Protein AF-A0A9E3H7Z1-F1 (afdb_monomer_lite)

Foldseek 3Di:
DDDDPPPPPDDDDPQQPPPPPCPLPDPVVLVVVLVVLVVLLVVLVVVLVVLVVVLVVLVVVLVLLVVLLVCVVPPDPDDDDPPPRPNNVVLVVCLVPAPDPVSSVVSSVVSVVVSVVSVVVSVVSVVVSVVSVVVSVVSVVVSCCSPPQSVCCVVCVRVDDADPVLVVLLVVLVVQLVVLVVVLVVLVVCVVDPVSQVVVCVVPVVDPRSVVVNVVSVVVNVVSVVVSVVSSPRPPVVSSVVSVVVSVVVVVLVVVLVVVVVVVVVVVVVVVVCVVPVVVPPPDDDQQPDWDWHWDQDPVRDTDTDTDGD

Radius of gyration: 37.78 Å; chains: 1; bounding box: 85×83×105 Å

Structure (mmCIF, N/CA/C/O backbone):
data_AF-A0A9E3H7Z1-F1
#
_entry.id   AF-A0A9E3H7Z1-F1
#
loop_
_atom_site.group_PDB
_atom_site.id
_atom_site.type_symbol
_atom_site.label_atom_id
_atom_site.label_alt_id
_atom_site.label_comp_id
_atom_site.label_asym_id
_atom_site.label_entity_id
_atom_site.label_seq_id
_atom_site.pdbx_PDB_ins_code
_atom_site.Cartn_x
_atom_site.Cartn_y
_atom_site.Cartn_z
_atom_site.occupancy
_atom_site.B_iso_or_equiv
_atom_site.auth_seq_id
_atom_site.auth_comp_id
_atom_site.auth_asym_id
_atom_site.auth_atom_id
_atom_site.pdbx_PDB_model_num
ATOM 1 N N . MET A 1 1 ? 5.866 -13.140 -53.810 1.00 39.31 1 MET A N 1
ATOM 2 C CA . MET A 1 1 ? 5.175 -11.996 -53.177 1.00 39.31 1 MET A CA 1
ATOM 3 C C . MET A 1 1 ? 6.212 -11.113 -52.497 1.00 39.31 1 MET A C 1
ATOM 5 O O . MET A 1 1 ? 7.053 -11.665 -51.794 1.00 39.31 1 MET A O 1
ATOM 9 N N . PRO A 1 2 ? 6.234 -9.795 -52.750 1.00 34.94 2 PRO A N 1
ATOM 10 C CA . PRO A 1 2 ? 7.231 -8.908 -52.163 1.00 34.94 2 PRO A CA 1
ATOM 11 C C . PRO A 1 2 ? 6.909 -8.645 -50.686 1.00 34.94 2 PRO A C 1
ATOM 13 O O . PRO A 1 2 ? 5.762 -8.379 -50.330 1.00 34.94 2 PRO A O 1
ATOM 16 N N . LYS A 1 3 ? 7.932 -8.748 -49.831 1.00 35.25 3 LYS A N 1
ATOM 17 C CA . LYS A 1 3 ? 7.854 -8.477 -48.389 1.00 35.25 3 LYS A CA 1
ATOM 18 C C . LYS A 1 3 ? 7.380 -7.037 -48.161 1.00 35.25 3 LYS A C 1
ATOM 20 O O . LYS A 1 3 ? 7.885 -6.106 -48.790 1.00 35.25 3 LYS A O 1
ATOM 25 N N . SER A 1 4 ? 6.361 -6.868 -47.319 1.00 43.84 4 SER A N 1
ATOM 26 C CA . SER A 1 4 ? 5.704 -5.578 -47.100 1.00 43.84 4 SER A CA 1
ATOM 27 C C . SER A 1 4 ? 6.632 -4.580 -46.397 1.00 43.84 4 SER A C 1
ATOM 29 O O . SER A 1 4 ? 7.408 -4.939 -45.514 1.00 43.84 4 SER A O 1
ATOM 31 N N . LYS A 1 5 ? 6.512 -3.298 -46.758 1.00 42.00 5 LYS A N 1
ATOM 32 C CA . LYS A 1 5 ? 7.248 -2.151 -46.192 1.00 42.00 5 LYS A CA 1
ATOM 33 C C . LYS A 1 5 ? 6.872 -1.812 -44.729 1.00 42.00 5 LYS A C 1
ATOM 35 O O . LYS A 1 5 ? 7.098 -0.688 -44.291 1.00 42.00 5 LYS A O 1
ATOM 40 N N . LEU A 1 6 ? 6.312 -2.759 -43.973 1.00 37.66 6 LEU A N 1
ATOM 41 C CA . LEU A 1 6 ? 5.940 -2.604 -42.559 1.00 37.66 6 LEU A CA 1
ATOM 42 C C . LEU A 1 6 ? 7.012 -3.105 -41.574 1.00 37.66 6 LEU A C 1
ATOM 44 O O . LEU A 1 6 ? 6.895 -2.846 -40.384 1.00 37.66 6 LEU A O 1
ATOM 48 N N . GLU A 1 7 ? 8.095 -3.731 -42.047 1.00 40.72 7 GLU A N 1
ATOM 49 C CA . GLU A 1 7 ? 9.168 -4.253 -41.177 1.00 40.72 7 GLU A CA 1
ATOM 50 C C . GLU A 1 7 ? 10.322 -3.261 -40.910 1.00 40.72 7 GLU A C 1
ATOM 52 O O . GLU A 1 7 ? 11.254 -3.588 -40.184 1.00 40.72 7 GLU A O 1
ATOM 57 N N . GLN A 1 8 ? 10.290 -2.035 -41.455 1.00 40.56 8 GLN A N 1
ATOM 58 C CA . GLN A 1 8 ? 11.462 -1.134 -41.459 1.00 40.56 8 GLN A CA 1
ATOM 59 C C . GLN A 1 8 ? 11.342 0.167 -40.645 1.00 40.56 8 GLN A C 1
ATOM 61 O O . GLN A 1 8 ? 12.129 1.093 -40.843 1.00 40.56 8 GLN A O 1
ATOM 66 N N . LYS A 1 9 ? 10.403 0.268 -39.697 1.00 39.59 9 LYS A N 1
ATOM 67 C CA . LYS A 1 9 ? 10.325 1.425 -38.781 1.00 39.59 9 LYS A CA 1
ATOM 68 C C . LYS A 1 9 ? 10.062 1.027 -37.329 1.00 39.59 9 LYS A C 1
ATOM 70 O O . LYS A 1 9 ? 9.108 1.485 -36.716 1.00 39.59 9 LYS A O 1
ATOM 75 N N . LEU A 1 10 ? 10.962 0.237 -36.759 1.00 33.19 10 LEU A N 1
ATOM 76 C CA . LEU A 1 10 ? 11.179 0.206 -35.315 1.00 33.19 10 LEU A CA 1
ATOM 77 C C . LEU A 1 10 ? 12.630 0.613 -35.076 1.00 33.19 10 LEU A C 1
ATOM 79 O O . LEU A 1 10 ? 13.538 -0.210 -35.102 1.00 33.19 10 LEU A O 1
ATOM 83 N N . LYS A 1 11 ? 12.858 1.921 -34.901 1.00 39.31 11 LYS A N 1
ATOM 84 C CA . LYS A 1 11 ? 14.062 2.358 -34.190 1.00 39.31 11 LYS A CA 1
ATOM 85 C C . LYS A 1 11 ? 13.936 1.797 -32.769 1.00 39.31 11 LYS A C 1
ATOM 87 O O . LYS A 1 11 ? 12.871 1.999 -32.180 1.00 39.31 11 LYS A O 1
ATOM 92 N N . PRO A 1 12 ? 14.951 1.112 -32.222 1.00 39.00 12 PRO A N 1
ATOM 93 C CA . PRO A 1 12 ? 14.927 0.754 -30.814 1.00 39.00 12 PRO A CA 1
ATOM 94 C C . PRO A 1 12 ? 14.761 2.043 -30.002 1.00 39.00 12 PRO A C 1
ATOM 96 O O . PRO A 1 12 ? 15.452 3.037 -30.246 1.00 39.00 12 PRO A O 1
ATOM 99 N N . ALA A 1 13 ? 13.776 2.050 -29.103 1.00 40.28 13 ALA A N 1
ATOM 100 C CA . ALA A 1 13 ? 13.647 3.094 -28.097 1.00 40.28 13 ALA A CA 1
ATOM 101 C C . ALA A 1 13 ? 14.962 3.175 -27.298 1.00 40.28 13 ALA A C 1
ATOM 103 O O . ALA A 1 13 ? 15.648 2.154 -27.187 1.00 40.28 13 ALA A O 1
ATOM 104 N N . PRO A 1 14 ? 15.342 4.353 -26.770 1.00 38.97 14 PRO A N 1
ATOM 105 C CA . PRO A 1 14 ? 16.509 4.463 -25.906 1.00 38.97 14 PRO A CA 1
ATOM 106 C C . PRO A 1 14 ? 16.351 3.476 -24.747 1.00 38.97 14 PRO A C 1
ATOM 108 O O . PRO A 1 14 ? 15.460 3.620 -23.913 1.00 38.97 14 PRO A O 1
ATOM 111 N N . GLN A 1 15 ? 17.178 2.433 -24.762 1.00 44.50 15 GLN A N 1
ATOM 112 C CA . GLN A 1 15 ? 17.262 1.457 -23.690 1.00 44.50 15 GLN A CA 1
ATOM 113 C C . GLN A 1 15 ? 17.786 2.201 -22.465 1.00 44.50 15 GLN A C 1
ATOM 115 O O . GLN A 1 15 ? 18.812 2.882 -22.542 1.00 44.50 15 GLN A O 1
ATOM 120 N N . ALA A 1 16 ? 17.056 2.122 -21.354 1.00 43.22 16 ALA A N 1
ATOM 121 C CA . ALA A 1 16 ? 17.609 2.536 -20.079 1.00 43.22 16 ALA A CA 1
ATOM 122 C C . ALA A 1 16 ? 18.866 1.690 -19.847 1.00 43.22 16 ALA A C 1
ATOM 124 O O . ALA A 1 16 ? 18.816 0.465 -19.960 1.00 43.22 16 ALA A O 1
ATOM 125 N N . VAL A 1 17 ? 19.998 2.341 -19.574 1.00 41.59 17 VAL A N 1
ATOM 126 C CA . VAL A 1 17 ? 21.172 1.659 -19.031 1.00 41.59 17 VAL A CA 1
ATOM 127 C C . VAL A 1 17 ? 20.767 1.233 -17.627 1.00 41.59 17 VAL A C 1
ATOM 129 O O . VAL A 1 17 ? 20.843 2.016 -16.684 1.00 41.59 17 VAL A O 1
ATOM 132 N N . VAL A 1 18 ? 20.213 0.029 -17.528 1.00 45.59 18 VAL A N 1
ATOM 133 C CA . VAL A 1 18 ? 20.004 -0.657 -16.263 1.00 45.59 18 VAL A CA 1
ATOM 134 C C . VAL A 1 18 ? 21.404 -0.982 -15.767 1.00 45.59 18 VAL A C 1
ATOM 136 O O . VAL A 1 18 ? 22.137 -1.724 -16.412 1.00 45.59 18 VAL A O 1
ATOM 139 N N . THR A 1 19 ? 21.826 -0.339 -14.687 1.00 40.50 19 THR A N 1
ATOM 140 C CA . THR A 1 19 ? 23.054 -0.714 -13.998 1.00 40.50 19 THR A CA 1
ATOM 141 C C . THR A 1 19 ? 22.906 -2.162 -13.522 1.00 40.50 19 THR A C 1
ATOM 143 O O . THR A 1 19 ? 21.938 -2.500 -12.843 1.00 40.50 19 THR A O 1
ATOM 146 N N . ASP A 1 20 ? 23.855 -3.008 -13.924 1.00 38.34 20 ASP A N 1
ATOM 147 C CA . ASP A 1 20 ? 23.930 -4.475 -13.766 1.00 38.34 20 ASP A CA 1
ATOM 148 C C . ASP A 1 20 ? 23.976 -4.993 -12.305 1.00 38.34 20 ASP A C 1
ATOM 150 O O . ASP A 1 20 ? 24.428 -6.102 -12.042 1.00 38.34 20 ASP A O 1
ATOM 154 N N . ASN A 1 21 ? 23.493 -4.230 -11.323 1.00 42.56 21 ASN A N 1
ATOM 155 C CA . ASN A 1 21 ? 23.645 -4.548 -9.898 1.00 42.56 21 ASN A CA 1
ATOM 156 C C . ASN A 1 21 ? 22.379 -5.106 -9.224 1.00 42.56 21 ASN A C 1
ATOM 158 O O . ASN A 1 21 ? 22.280 -5.075 -8.000 1.00 42.56 21 ASN A O 1
ATOM 162 N N . PHE A 1 22 ? 21.415 -5.638 -9.978 1.00 48.50 22 PHE A N 1
ATOM 163 C CA . PHE A 1 22 ? 20.370 -6.486 -9.393 1.00 48.50 22 PHE A CA 1
ATOM 164 C C . PHE A 1 22 ? 20.818 -7.947 -9.461 1.00 48.50 22 PHE A C 1
ATOM 166 O O . PHE A 1 22 ? 20.301 -8.743 -10.242 1.00 48.50 22 PHE A O 1
ATOM 173 N N . GLU A 1 23 ? 21.812 -8.298 -8.642 1.00 45.94 23 GLU A N 1
ATOM 174 C CA . GLU A 1 23 ? 22.027 -9.698 -8.283 1.00 45.94 23 GLU A CA 1
ATOM 175 C C . GLU A 1 23 ? 20.720 -10.208 -7.677 1.00 45.94 23 GLU A C 1
ATOM 177 O O . GLU A 1 23 ? 20.239 -9.701 -6.662 1.00 45.94 23 GLU A O 1
ATOM 182 N N . SER A 1 24 ? 20.101 -11.176 -8.352 1.00 48.94 24 SER A N 1
ATOM 183 C CA . SER A 1 24 ? 18.956 -11.896 -7.812 1.00 48.94 24 SER A CA 1
ATOM 184 C C . SER A 1 24 ? 19.377 -12.426 -6.435 1.00 48.94 24 SER A C 1
ATOM 186 O O . SER A 1 24 ? 20.360 -13.173 -6.389 1.00 48.94 24 SER A O 1
ATOM 188 N N . PRO A 1 25 ? 18.705 -12.052 -5.328 1.00 51.28 25 PRO A N 1
ATOM 189 C CA . PRO A 1 25 ? 19.101 -12.525 -4.010 1.00 51.28 25 PRO A CA 1
ATOM 190 C C . PRO A 1 25 ? 19.118 -14.052 -4.032 1.00 51.28 25 PRO A C 1
ATOM 192 O O . PRO A 1 25 ? 18.250 -14.682 -4.656 1.00 51.28 25 PRO A O 1
ATOM 195 N N . ALA A 1 26 ? 20.138 -14.649 -3.412 1.00 58.91 26 ALA A N 1
ATOM 196 C CA . ALA A 1 26 ? 20.226 -16.094 -3.287 1.00 58.91 26 ALA A CA 1
ATOM 197 C C . ALA A 1 26 ? 18.887 -16.612 -2.734 1.00 58.91 26 ALA A C 1
ATOM 199 O O . ALA A 1 26 ? 18.272 -15.968 -1.886 1.00 58.91 26 ALA A O 1
ATOM 200 N N . LYS A 1 27 ? 18.390 -17.751 -3.236 1.00 61.50 27 LYS A N 1
ATOM 201 C CA . LYS A 1 27 ? 17.061 -18.281 -2.860 1.00 61.50 27 LYS A CA 1
ATOM 202 C C . LYS A 1 27 ? 16.847 -18.357 -1.340 1.00 61.50 27 LYS A C 1
ATOM 204 O O . LYS A 1 27 ? 15.718 -18.193 -0.884 1.00 61.50 27 LYS A O 1
ATOM 209 N N . ASP A 1 28 ? 17.924 -18.557 -0.587 1.00 67.38 28 ASP A N 1
ATOM 210 C CA . ASP A 1 28 ? 17.917 -18.627 0.873 1.00 67.38 28 ASP A CA 1
ATOM 211 C C . ASP A 1 28 ? 17.659 -17.257 1.536 1.00 67.38 28 ASP A C 1
ATOM 213 O O . ASP A 1 28 ? 16.962 -17.187 2.549 1.00 67.38 28 ASP A O 1
ATOM 217 N N . ASP A 1 29 ? 18.118 -16.155 0.934 1.00 74.31 29 ASP A N 1
ATOM 218 C CA . ASP A 1 29 ? 17.916 -14.797 1.458 1.00 74.31 29 ASP A CA 1
ATOM 219 C C . ASP A 1 29 ? 16.454 -14.348 1.324 1.00 74.31 29 ASP A C 1
ATOM 221 O O . ASP A 1 29 ? 15.885 -13.786 2.262 1.00 74.31 29 ASP A O 1
ATOM 225 N N . ASN A 1 30 ? 15.803 -14.670 0.199 1.00 81.88 30 ASN A N 1
ATOM 226 C CA . ASN A 1 30 ? 14.384 -14.357 -0.008 1.00 81.88 30 ASN A CA 1
ATOM 227 C C . ASN A 1 30 ? 13.486 -15.129 0.979 1.00 81.88 30 ASN A C 1
ATOM 229 O O . ASN A 1 30 ? 12.561 -14.574 1.571 1.00 81.88 30 ASN A O 1
ATOM 233 N N . GLN A 1 31 ? 13.786 -16.406 1.231 1.00 87.12 31 GLN A N 1
ATOM 234 C CA . GLN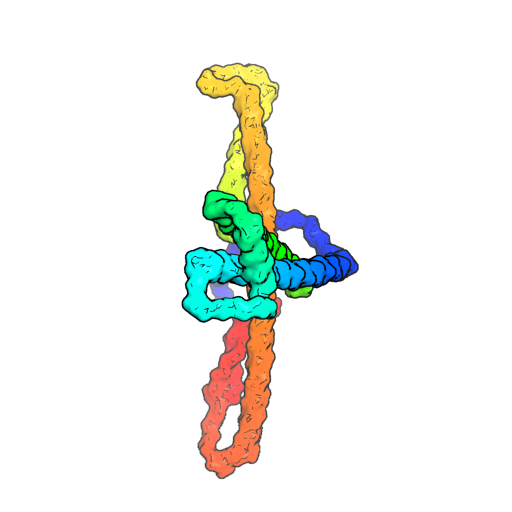 A 1 31 ? 12.994 -17.209 2.165 1.00 87.12 31 GLN A CA 1
ATOM 235 C C . GLN A 1 31 ? 13.088 -16.685 3.610 1.00 87.12 31 GLN A C 1
ATOM 237 O O . GLN A 1 31 ? 12.083 -16.654 4.332 1.00 87.12 31 GLN A O 1
ATOM 242 N N . ASN A 1 32 ? 14.274 -16.234 4.028 1.00 89.81 32 ASN A N 1
ATOM 243 C CA . ASN A 1 32 ? 14.473 -15.592 5.329 1.00 89.81 32 ASN A CA 1
ATOM 244 C C . ASN A 1 32 ? 13.705 -14.266 5.429 1.00 89.81 32 ASN A C 1
ATOM 246 O O . ASN A 1 32 ? 13.074 -13.987 6.454 1.00 89.81 32 ASN A O 1
ATOM 250 N N . GLN A 1 33 ? 13.702 -13.473 4.355 1.00 89.50 33 GLN A N 1
ATOM 251 C CA . GLN A 1 33 ? 12.952 -12.222 4.285 1.00 89.50 33 GLN A CA 1
ATOM 252 C C . GLN A 1 33 ? 11.436 -12.452 4.380 1.00 89.50 33 GLN A C 1
ATOM 254 O O . GLN A 1 33 ? 10.776 -11.810 5.194 1.00 89.50 33 GLN A O 1
ATOM 259 N N . ILE A 1 34 ? 10.891 -13.419 3.635 1.00 92.50 34 ILE A N 1
ATOM 260 C CA . ILE A 1 34 ? 9.474 -13.815 3.707 1.00 92.50 34 ILE A CA 1
ATOM 261 C C . ILE A 1 34 ? 9.092 -14.231 5.132 1.00 92.50 34 ILE A C 1
ATOM 263 O O . ILE A 1 34 ? 8.077 -13.779 5.656 1.00 92.50 34 ILE A O 1
ATOM 267 N N . THR A 1 35 ? 9.918 -15.057 5.778 1.00 94.50 35 THR A N 1
ATOM 268 C CA . THR A 1 35 ? 9.657 -15.530 7.149 1.00 94.50 35 THR A CA 1
ATOM 269 C C . THR A 1 35 ? 9.638 -14.369 8.147 1.00 94.50 35 THR A C 1
ATOM 271 O O . THR A 1 35 ? 8.783 -14.319 9.029 1.00 94.50 35 THR A O 1
ATOM 274 N N . THR A 1 36 ? 10.547 -13.407 7.984 1.00 95.75 36 THR A N 1
ATOM 275 C CA . THR A 1 36 ? 10.627 -12.212 8.835 1.00 95.75 36 THR A CA 1
ATOM 276 C C . THR A 1 36 ? 9.394 -11.323 8.656 1.00 95.75 36 THR A C 1
ATOM 278 O O . THR A 1 36 ? 8.782 -10.922 9.644 1.00 95.75 36 THR A O 1
ATOM 281 N N . LEU A 1 37 ? 8.972 -11.080 7.410 1.00 95.38 37 LEU A N 1
ATOM 282 C CA . LEU A 1 37 ? 7.753 -10.322 7.103 1.00 95.38 37 LEU A CA 1
ATOM 283 C C . LEU A 1 37 ? 6.507 -10.983 7.705 1.00 95.38 37 LEU A C 1
ATOM 285 O O . LEU A 1 37 ? 5.687 -10.304 8.313 1.00 95.38 37 LEU A O 1
ATOM 289 N N . GLN A 1 38 ? 6.382 -12.309 7.602 1.00 97.06 38 GLN A N 1
ATOM 290 C CA . GLN A 1 38 ? 5.270 -13.055 8.202 1.00 97.06 38 GLN A CA 1
ATOM 291 C C . GLN A 1 38 ? 5.219 -12.912 9.730 1.00 97.06 38 GLN A C 1
ATOM 293 O O . GLN A 1 38 ? 4.136 -12.766 10.293 1.00 97.06 38 GLN A O 1
ATOM 298 N N . GLN A 1 39 ? 6.374 -12.931 10.403 1.00 97.38 39 GLN A N 1
ATOM 299 C CA . GLN A 1 39 ? 6.447 -12.718 11.852 1.00 97.38 39 GLN A CA 1
ATOM 300 C C . GLN A 1 39 ? 6.022 -11.298 12.238 1.00 97.38 39 GLN A C 1
ATOM 302 O O . GLN A 1 39 ? 5.218 -11.135 13.154 1.00 97.38 39 GLN A O 1
ATOM 307 N N . GLN A 1 40 ? 6.508 -10.286 11.514 1.00 96.88 40 GLN A N 1
ATOM 308 C CA . GLN A 1 40 ? 6.139 -8.887 11.747 1.00 96.88 40 GLN A CA 1
ATOM 309 C C . GLN A 1 40 ? 4.640 -8.648 11.521 1.00 96.88 40 GLN A C 1
ATOM 311 O O . GLN A 1 40 ? 3.990 -8.007 12.342 1.00 96.88 40 GLN A O 1
ATOM 316 N N . ILE A 1 41 ? 4.069 -9.217 10.455 1.00 97.81 41 ILE A N 1
ATOM 317 C CA . ILE A 1 41 ? 2.627 -9.164 10.174 1.00 97.81 41 ILE A CA 1
ATOM 318 C C . ILE A 1 41 ? 1.826 -9.740 11.347 1.00 97.81 41 ILE A C 1
ATOM 320 O O . ILE A 1 41 ? 0.931 -9.068 11.854 1.00 97.81 41 ILE A O 1
ATOM 324 N N . ALA A 1 42 ? 2.185 -10.931 11.835 1.00 97.50 42 ALA A N 1
ATOM 325 C CA . ALA A 1 42 ? 1.491 -11.559 12.960 1.00 97.50 42 ALA A CA 1
ATOM 326 C C . ALA A 1 42 ? 1.580 -10.721 14.253 1.00 97.50 42 ALA A C 1
ATOM 328 O O . ALA A 1 42 ? 0.613 -10.631 15.017 1.00 97.50 42 ALA A O 1
ATOM 329 N N . GLU A 1 43 ? 2.724 -10.078 14.501 1.00 97.88 43 GLU A N 1
ATOM 330 C CA . GLU A 1 43 ? 2.903 -9.170 15.637 1.00 97.88 43 GLU A CA 1
ATOM 331 C C . GLU A 1 43 ? 1.999 -7.931 15.523 1.00 97.88 43 GLU A C 1
ATOM 333 O O . GLU A 1 43 ? 1.307 -7.576 16.486 1.00 97.88 43 GLU A O 1
ATOM 338 N N . LEU A 1 44 ? 1.935 -7.303 14.343 1.00 97.75 44 LEU A N 1
ATOM 339 C CA . LEU A 1 44 ? 1.067 -6.146 14.109 1.00 97.75 44 LEU A CA 1
ATOM 340 C C . LEU A 1 44 ? -0.420 -6.510 14.176 1.00 97.75 44 LEU A C 1
ATOM 342 O O . LEU A 1 44 ? -1.195 -5.761 14.771 1.00 97.75 44 LEU A O 1
ATOM 346 N N . GLU A 1 45 ? -0.831 -7.667 13.652 1.00 97.94 45 GLU A N 1
ATOM 347 C CA . GLU A 1 45 ? -2.205 -8.171 13.783 1.00 97.94 45 GLU A CA 1
ATOM 348 C C . GLU A 1 45 ? -2.607 -8.336 15.258 1.00 97.94 45 GLU A C 1
ATOM 350 O O . GLU A 1 45 ? -3.679 -7.882 15.676 1.00 97.94 45 GLU A O 1
ATOM 355 N N . SER A 1 46 ? -1.720 -8.907 16.082 1.00 98.00 46 SER A N 1
ATOM 356 C CA . SER A 1 46 ? -1.933 -9.025 17.530 1.00 98.00 46 SER A CA 1
ATOM 357 C C . SER A 1 46 ? -2.021 -7.655 18.217 1.00 98.00 46 SER A C 1
ATOM 359 O O . SER A 1 46 ? -2.836 -7.443 19.126 1.00 98.00 46 SER A O 1
ATOM 361 N N . ARG A 1 47 ? -1.200 -6.692 17.788 1.00 97.44 47 ARG A N 1
ATOM 362 C CA . ARG A 1 47 ? -1.226 -5.320 18.310 1.00 97.44 47 ARG A CA 1
ATOM 363 C C . ARG A 1 47 ? -2.519 -4.591 17.941 1.00 97.44 47 ARG A C 1
ATOM 365 O O . ARG A 1 47 ? -3.100 -3.926 18.797 1.00 97.44 47 ARG A O 1
ATOM 372 N N . ILE A 1 48 ? -3.007 -4.758 16.712 1.00 98.00 48 ILE A N 1
ATOM 373 C CA . ILE A 1 48 ? -4.293 -4.221 16.239 1.00 98.00 48 ILE A CA 1
ATOM 374 C C . ILE A 1 48 ? -5.448 -4.774 17.070 1.00 98.00 48 ILE A C 1
ATOM 376 O O . ILE A 1 48 ? -6.313 -4.008 17.493 1.00 98.00 48 ILE A O 1
ATOM 380 N N . ALA A 1 49 ? -5.459 -6.082 17.343 1.00 98.00 49 ALA A N 1
ATOM 381 C CA . ALA A 1 49 ? -6.490 -6.699 18.174 1.00 98.00 49 ALA A CA 1
ATOM 382 C C . ALA A 1 49 ? -6.511 -6.099 19.592 1.00 98.00 49 ALA A C 1
ATOM 384 O O . ALA A 1 49 ? -7.573 -5.734 20.097 1.00 98.00 49 ALA A O 1
ATOM 385 N N . THR A 1 50 ? -5.334 -5.924 20.201 1.00 98.19 50 THR A N 1
ATOM 386 C CA . THR A 1 50 ? -5.193 -5.271 21.513 1.00 98.19 50 THR A CA 1
ATOM 387 C C . THR A 1 50 ? -5.708 -3.829 21.481 1.00 98.19 50 THR A C 1
ATOM 389 O O . THR A 1 50 ? -6.554 -3.468 22.296 1.00 98.19 50 THR A O 1
ATOM 392 N N . LEU A 1 51 ? -5.284 -3.021 20.502 1.00 97.75 51 LEU A N 1
ATOM 393 C CA . LEU A 1 51 ? -5.733 -1.630 20.361 1.00 97.75 51 LEU A CA 1
ATOM 394 C C . LEU A 1 51 ? -7.248 -1.523 20.149 1.00 97.75 51 LEU A C 1
ATOM 396 O O . LEU A 1 51 ? -7.885 -0.665 20.754 1.00 97.75 51 LEU A O 1
ATOM 400 N N . LYS A 1 52 ? -7.850 -2.404 19.339 1.00 98.25 52 LYS A N 1
ATOM 401 C CA . LYS A 1 52 ? -9.309 -2.438 19.131 1.00 98.25 52 LYS A CA 1
ATOM 402 C C . LYS A 1 52 ? -10.061 -2.718 20.431 1.00 98.25 52 LYS A C 1
ATOM 404 O O . LYS A 1 52 ? -11.056 -2.047 20.702 1.00 98.25 52 LYS A O 1
ATOM 409 N N . ASN A 1 53 ? -9.565 -3.642 21.254 1.00 98.06 53 ASN A N 1
ATOM 410 C CA . ASN A 1 53 ? -10.147 -3.924 22.567 1.00 98.06 53 ASN A CA 1
ATOM 411 C C . ASN A 1 53 ? -10.009 -2.729 23.524 1.00 98.06 53 ASN A C 1
ATOM 413 O O . ASN A 1 53 ? -10.979 -2.349 24.173 1.00 98.06 53 ASN A O 1
ATOM 417 N N . GLU A 1 54 ? -8.835 -2.096 23.580 1.00 97.19 54 GLU A N 1
ATOM 418 C CA . GLU A 1 54 ? -8.608 -0.908 24.414 1.00 97.19 54 GLU A CA 1
ATOM 419 C C . GLU A 1 54 ? -9.479 0.285 23.993 1.00 97.19 54 GLU A C 1
ATOM 421 O O . GLU A 1 54 ? -9.981 1.016 24.846 1.00 97.19 54 GLU A O 1
ATOM 426 N N . ILE A 1 55 ? -9.674 0.486 22.686 1.00 98.25 55 ILE A N 1
ATOM 427 C CA . ILE A 1 55 ? -10.568 1.512 22.132 1.00 98.25 55 ILE A CA 1
ATOM 428 C C . ILE A 1 55 ? -12.014 1.227 22.536 1.00 98.25 55 ILE A C 1
ATOM 430 O O . ILE A 1 55 ? -12.692 2.138 23.005 1.00 98.25 55 ILE A O 1
ATOM 434 N N . ALA A 1 56 ? -12.478 -0.017 22.386 1.00 97.94 56 ALA A N 1
ATOM 435 C CA . ALA A 1 56 ? -13.838 -0.404 22.755 1.00 97.94 56 ALA A CA 1
ATOM 436 C C . ALA A 1 56 ? -14.110 -0.184 24.252 1.00 97.94 56 ALA A C 1
ATOM 438 O O . ALA A 1 56 ? -15.149 0.361 24.618 1.00 97.94 56 ALA A O 1
ATOM 439 N N . GLU A 1 57 ? -13.157 -0.544 25.112 1.00 96.69 57 GLU A N 1
ATOM 440 C CA . GLU A 1 57 ? -13.275 -0.357 26.559 1.00 96.69 57 GLU A CA 1
ATOM 441 C C . GLU A 1 57 ? -13.231 1.124 26.972 1.00 96.69 57 GLU A C 1
ATOM 443 O O . GLU A 1 57 ? -13.987 1.568 27.842 1.00 96.69 57 GLU A O 1
ATOM 448 N N . CYS A 1 58 ? -12.383 1.919 26.315 1.00 96.19 58 CYS A N 1
ATOM 449 C CA . CYS A 1 58 ? -12.310 3.359 26.543 1.00 96.19 58 CYS A CA 1
ATOM 450 C C . CYS A 1 58 ? -13.602 4.066 26.095 1.00 96.19 58 CYS A C 1
ATOM 452 O O . CYS A 1 58 ? -14.155 4.858 26.858 1.00 96.19 58 CYS A O 1
ATOM 454 N N . ASP A 1 59 ? -14.129 3.733 24.912 1.00 97.56 59 ASP A N 1
ATOM 455 C CA . ASP A 1 59 ? -15.404 4.260 24.405 1.00 97.56 59 ASP A CA 1
ATOM 456 C C . ASP A 1 59 ? -16.574 3.878 25.325 1.00 97.56 59 ASP A C 1
ATOM 458 O O . ASP A 1 59 ? -17.386 4.733 25.678 1.00 97.56 59 ASP A O 1
ATOM 462 N N . ARG A 1 60 ? -16.619 2.624 25.799 1.00 95.75 60 ARG A N 1
ATOM 463 C CA . ARG A 1 60 ? -17.612 2.164 26.783 1.00 95.75 60 ARG A CA 1
ATOM 464 C C . ARG A 1 60 ? -17.569 3.007 28.058 1.00 95.75 60 ARG A C 1
ATOM 466 O O . ARG A 1 60 ? -18.595 3.544 28.466 1.00 95.75 60 ARG A O 1
ATOM 473 N N . THR A 1 61 ? -16.383 3.176 28.642 1.00 93.88 61 THR A N 1
ATOM 474 C CA . THR A 1 61 ? -16.193 3.951 29.880 1.00 93.88 61 THR A CA 1
ATOM 475 C C . THR A 1 61 ? -16.596 5.419 29.704 1.00 93.88 61 THR A C 1
ATOM 477 O O . THR A 1 61 ? -17.204 6.012 30.594 1.00 93.88 61 THR A O 1
ATOM 480 N N . ILE A 1 62 ? -16.276 6.018 28.552 1.00 96.06 62 ILE A N 1
ATOM 481 C CA . ILE A 1 62 ? -16.659 7.399 28.236 1.00 96.06 62 ILE A CA 1
ATOM 482 C C . ILE A 1 62 ? -18.180 7.528 28.152 1.00 96.06 62 ILE A C 1
ATOM 484 O O . ILE A 1 62 ? -18.733 8.425 28.783 1.00 96.06 62 ILE A O 1
ATOM 488 N N . ARG A 1 63 ? -18.863 6.630 27.430 1.00 95.19 63 ARG A N 1
ATOM 489 C CA . ARG A 1 63 ? -20.330 6.658 27.307 1.00 95.19 63 ARG A CA 1
ATOM 490 C C . ARG A 1 63 ? -21.019 6.474 28.653 1.00 95.19 63 ARG A C 1
ATOM 492 O O . ARG A 1 63 ? -21.900 7.257 28.989 1.00 95.19 63 ARG A O 1
ATOM 499 N N . GLU A 1 64 ? -20.575 5.502 29.445 1.00 93.94 64 GLU A N 1
ATOM 500 C CA . GLU A 1 64 ? -21.098 5.277 30.799 1.00 93.94 64 GLU A CA 1
ATOM 501 C C . GLU A 1 64 ? -20.908 6.510 31.688 1.00 93.94 64 GLU A C 1
ATOM 503 O O . GLU A 1 64 ? -21.801 6.871 32.453 1.00 93.94 64 GLU A O 1
ATOM 508 N N . GLY A 1 65 ? -19.770 7.196 31.567 1.00 94.81 65 GLY A N 1
ATOM 509 C CA . GLY A 1 65 ? -19.514 8.419 32.318 1.00 94.81 65 GLY A CA 1
ATOM 510 C C . GLY A 1 65 ? -20.342 9.608 31.834 1.00 94.81 65 GLY A C 1
ATOM 511 O O . GLY A 1 65 ? -20.808 10.398 32.651 1.00 94.81 65 GLY A O 1
ATOM 512 N N . GLU A 1 66 ? -20.571 9.739 30.527 1.00 94.75 66 GLU A N 1
ATOM 513 C CA . GLU A 1 66 ? -21.448 10.767 29.952 1.00 94.75 66 GLU A CA 1
ATOM 514 C C . GLU A 1 66 ? -22.899 10.582 30.400 1.00 94.75 66 GLU A C 1
ATOM 516 O O . GLU A 1 66 ? -23.539 11.541 30.840 1.00 94.75 66 GLU A O 1
ATOM 521 N N . GLU A 1 67 ? -23.397 9.346 30.352 1.00 92.94 67 GLU A N 1
ATOM 522 C CA . GLU A 1 67 ? -24.715 8.985 30.871 1.00 92.94 67 GLU A CA 1
ATOM 523 C C . GLU A 1 67 ? -24.804 9.260 32.376 1.00 92.94 67 GLU A C 1
ATOM 525 O O . GLU A 1 67 ? -25.768 9.878 32.832 1.00 92.94 67 GLU A O 1
ATOM 530 N N . ALA A 1 68 ? -23.779 8.889 33.149 1.00 92.50 68 ALA A N 1
ATOM 531 C CA . ALA A 1 68 ? -23.742 9.152 34.581 1.00 92.50 68 ALA A CA 1
ATOM 532 C C . ALA A 1 68 ? -23.805 10.654 34.898 1.00 92.50 68 ALA A C 1
ATOM 534 O O . ALA A 1 68 ? -24.607 11.065 35.737 1.00 92.50 68 ALA A O 1
ATOM 535 N N . ILE A 1 69 ? -23.024 11.493 34.207 1.00 93.00 69 ILE A N 1
ATOM 536 C CA . ILE A 1 69 ? -23.091 12.953 34.379 1.00 93.00 69 ILE A CA 1
ATOM 537 C C . ILE A 1 69 ? -24.486 13.477 34.034 1.00 93.00 69 ILE A C 1
ATOM 539 O O . ILE A 1 69 ? -25.049 14.245 34.815 1.00 93.00 69 ILE A O 1
ATOM 543 N N . ALA A 1 70 ? -25.076 13.034 32.921 1.00 92.69 70 ALA A N 1
ATOM 544 C CA . ALA A 1 70 ? -26.415 13.463 32.523 1.00 92.69 70 ALA A CA 1
ATOM 545 C C . ALA A 1 70 ? -27.473 13.124 33.592 1.00 92.69 70 ALA A C 1
ATOM 547 O O . ALA A 1 70 ? -28.326 13.956 33.909 1.00 92.69 70 ALA A O 1
ATOM 548 N N . LEU A 1 71 ? -27.388 11.936 34.200 1.00 91.81 71 LEU A N 1
ATOM 549 C CA . LEU A 1 71 ? -28.282 11.510 35.282 1.00 91.81 71 LEU A CA 1
ATOM 550 C C . LEU A 1 71 ? -28.038 12.278 36.591 1.00 91.81 71 LEU A C 1
ATOM 552 O O . LEU A 1 71 ? -28.984 12.522 37.337 1.00 91.81 71 LEU A O 1
ATOM 556 N N . LEU A 1 72 ? -26.799 12.681 36.881 1.00 90.00 72 LEU A N 1
ATOM 557 C CA . LEU A 1 72 ? -26.468 13.481 38.069 1.00 90.00 72 LEU A CA 1
ATOM 558 C C . LEU A 1 72 ? -26.900 14.949 37.937 1.00 90.00 72 LEU A C 1
ATOM 560 O O . LEU A 1 72 ? -27.224 15.586 38.944 1.00 90.00 72 LEU A O 1
ATOM 564 N N . GLU A 1 73 ? -26.909 15.480 36.714 1.00 90.31 73 GLU A N 1
ATOM 565 C CA . GLU A 1 73 ? -27.372 16.835 36.395 1.00 90.31 73 GLU A CA 1
ATOM 566 C C . GLU A 1 73 ? -28.896 16.921 36.292 1.00 90.31 73 GLU A C 1
ATOM 568 O O . GLU A 1 73 ? -29.496 17.902 36.727 1.00 90.31 73 GLU A O 1
ATOM 573 N N . SER A 1 74 ? -29.528 15.894 35.723 1.00 89.44 74 SER A N 1
ATOM 574 C CA . SER A 1 74 ? -30.975 15.820 35.503 1.00 89.44 74 SER A CA 1
ATOM 575 C C . SER A 1 74 ? -31.537 14.492 36.019 1.00 89.44 74 SER A C 1
ATOM 577 O O . SER A 1 74 ? -31.912 13.626 35.223 1.00 89.44 74 SER A O 1
ATOM 579 N N . PRO A 1 75 ? -31.611 14.304 37.351 1.00 84.50 75 PRO A N 1
ATOM 580 C CA . PRO A 1 75 ? -32.047 13.042 37.925 1.00 84.50 75 PRO A CA 1
ATOM 581 C C . PRO A 1 75 ? -33.508 12.735 37.559 1.00 84.50 75 PRO A C 1
ATOM 583 O O . PRO A 1 75 ? -34.375 13.614 37.650 1.00 84.50 75 PRO A O 1
ATOM 586 N N . PRO A 1 76 ? -33.820 11.491 37.156 1.00 83.31 76 PRO A N 1
ATOM 587 C CA . PRO A 1 76 ? -35.189 11.084 36.869 1.00 83.31 76 PRO A CA 1
ATOM 588 C C . PRO A 1 76 ? -36.069 11.146 38.127 1.00 83.31 76 PRO A C 1
ATOM 590 O O . PRO A 1 76 ? -35.600 11.024 39.257 1.00 83.31 76 PRO A O 1
ATOM 593 N N . LYS A 1 77 ? -37.388 11.299 37.931 1.00 80.06 77 LYS A N 1
ATOM 594 C CA . LYS A 1 77 ? -38.370 11.359 39.036 1.00 80.06 77 LYS A CA 1
ATOM 595 C C . LYS A 1 77 ? -38.428 10.074 39.868 1.00 80.06 77 LYS A C 1
ATOM 597 O O . LYS A 1 77 ? -38.808 10.117 41.034 1.00 80.06 77 LYS A O 1
ATOM 602 N N . TRP A 1 78 ? -38.104 8.939 39.260 1.00 75.94 78 TRP A N 1
ATOM 603 C CA . TRP A 1 78 ? -37.951 7.651 39.928 1.00 75.94 78 TRP A CA 1
ATOM 604 C C . TRP A 1 78 ? -36.465 7.407 40.186 1.00 75.94 78 TRP A C 1
ATOM 606 O O . TRP A 1 78 ? -35.651 7.555 39.278 1.00 75.94 78 TRP A O 1
ATOM 616 N N . GLY A 1 79 ? -36.121 7.046 41.424 1.00 75.19 79 GLY A N 1
ATOM 617 C CA . GLY A 1 79 ? -34.737 6.788 41.817 1.00 75.19 79 GLY A CA 1
ATOM 618 C C . GLY A 1 79 ? -34.095 5.681 40.979 1.00 75.19 79 GLY A C 1
ATOM 619 O O . GLY A 1 79 ? -34.754 4.709 40.604 1.00 75.19 79 GLY A O 1
ATOM 620 N N . ILE A 1 80 ? -32.805 5.836 40.692 1.00 80.00 80 ILE A N 1
ATOM 621 C CA . ILE A 1 80 ? -32.004 4.824 40.002 1.00 80.00 80 ILE A CA 1
ATOM 622 C C . ILE A 1 80 ? -31.572 3.792 41.056 1.00 80.00 80 ILE A C 1
ATOM 624 O O . ILE A 1 80 ? -30.981 4.183 42.062 1.00 80.00 80 ILE A O 1
ATOM 628 N N . PRO A 1 81 ? -31.893 2.495 40.889 1.00 78.69 81 PRO A N 1
ATOM 629 C CA . PRO A 1 81 ? -31.429 1.464 41.811 1.00 78.69 81 PRO A CA 1
ATOM 630 C C . PRO A 1 81 ? -29.900 1.353 41.774 1.00 78.69 81 PRO A C 1
ATOM 632 O O . PRO A 1 81 ? -29.334 1.221 40.688 1.00 78.69 81 PRO A O 1
ATOM 635 N N . SER A 1 82 ? -29.260 1.356 42.947 1.00 78.88 82 SER A N 1
ATOM 636 C CA . SER A 1 82 ? -27.814 1.122 43.080 1.00 78.88 82 SER A CA 1
ATOM 637 C C . SER A 1 82 ? -27.421 -0.272 42.566 1.00 78.88 82 SER A C 1
ATOM 639 O O . SER A 1 82 ? -28.229 -1.207 42.592 1.00 78.88 82 SER A O 1
ATOM 641 N N . GLY A 1 83 ? -26.191 -0.395 42.067 1.00 77.19 83 GLY A N 1
ATOM 642 C CA . GLY A 1 83 ? -25.610 -1.620 41.515 1.00 77.19 83 GLY A CA 1
ATOM 643 C C . GLY A 1 83 ? -25.956 -1.878 40.047 1.00 77.19 83 GLY A C 1
ATOM 644 O O . GLY A 1 83 ? -25.645 -2.945 39.524 1.00 77.19 83 GLY A O 1
ATOM 645 N N . LYS A 1 84 ? -26.630 -0.935 39.374 1.00 76.44 84 LYS A N 1
ATOM 646 C CA . LYS A 1 84 ? -26.885 -1.007 37.923 1.00 76.44 84 LYS A CA 1
ATOM 647 C C . LYS A 1 84 ? -25.853 -0.267 37.080 1.00 76.44 84 LYS A C 1
ATOM 649 O O . LYS A 1 84 ? -25.698 -0.601 35.912 1.00 76.44 84 LYS A O 1
ATOM 654 N N . PHE A 1 85 ? -25.191 0.730 37.659 1.00 82.38 85 PHE A N 1
ATOM 655 C CA . PHE A 1 85 ? -24.221 1.580 36.983 1.00 82.38 85 PHE A CA 1
ATOM 656 C C . PHE A 1 85 ? -23.085 1.899 37.957 1.00 82.38 85 PHE A C 1
ATOM 658 O O . PHE A 1 85 ? -23.143 2.897 38.670 1.00 82.38 85 PHE A O 1
ATOM 665 N N . ASP A 1 86 ? -22.052 1.058 37.993 1.00 86.06 86 ASP A N 1
ATOM 666 C CA . ASP A 1 86 ? -20.956 1.187 38.967 1.00 86.06 86 ASP A CA 1
ATOM 667 C C . ASP A 1 86 ? -20.290 2.569 38.918 1.00 86.06 86 ASP A C 1
ATOM 669 O O . ASP A 1 86 ? -19.999 3.165 39.954 1.00 86.06 86 ASP A O 1
ATOM 673 N N . LEU A 1 87 ? -20.094 3.116 37.713 1.00 87.62 87 LEU A N 1
ATOM 674 C CA . LEU A 1 87 ? -19.510 4.443 37.533 1.00 87.62 87 LEU A CA 1
ATOM 675 C C . LEU A 1 87 ? -20.445 5.558 38.025 1.00 87.62 87 LEU A C 1
ATOM 677 O O . LEU A 1 87 ? -19.988 6.503 38.663 1.00 87.62 87 LEU A O 1
ATOM 681 N N . PHE A 1 88 ? -21.754 5.436 37.786 1.00 89.81 88 PHE A N 1
ATOM 682 C CA . PHE A 1 88 ? -22.739 6.379 38.317 1.00 89.81 88 PHE A CA 1
ATOM 683 C C . PHE A 1 88 ? -22.762 6.353 39.845 1.00 89.81 88 PHE A C 1
ATOM 685 O O . PHE A 1 88 ? -22.716 7.419 40.450 1.00 89.81 88 PHE A O 1
ATOM 692 N N . ASP A 1 89 ? -22.765 5.169 40.463 1.00 89.44 89 ASP A N 1
ATOM 693 C CA . ASP A 1 89 ? -22.767 5.019 41.921 1.00 89.44 89 ASP A CA 1
ATOM 694 C C . ASP A 1 89 ? -21.507 5.656 42.540 1.00 89.44 89 ASP A C 1
ATOM 696 O O . ASP A 1 89 ? -21.611 6.434 43.490 1.00 89.44 89 ASP A O 1
ATOM 700 N N . GLN A 1 90 ? -20.327 5.431 41.945 1.00 90.81 90 GLN A N 1
ATOM 701 C CA . GLN A 1 90 ? -19.067 6.065 42.366 1.00 90.81 90 GLN A CA 1
ATOM 702 C C . GLN A 1 90 ? -19.116 7.596 42.251 1.00 90.81 90 GLN A C 1
ATOM 704 O O . GLN A 1 90 ? -18.683 8.325 43.150 1.00 90.81 90 GLN A O 1
ATOM 709 N N . MET A 1 91 ? -19.646 8.111 41.140 1.00 92.44 91 MET A N 1
ATOM 710 C CA . MET A 1 91 ? -19.770 9.552 40.923 1.00 92.44 91 MET A CA 1
ATOM 711 C C . MET A 1 91 ? -20.807 10.169 41.867 1.00 92.44 91 MET A C 1
ATOM 713 O O . MET A 1 91 ? -20.570 11.240 42.427 1.00 92.44 91 MET A O 1
ATOM 717 N N . GLN A 1 92 ? -21.926 9.485 42.100 1.00 91.75 92 GLN A N 1
ATOM 718 C CA . GLN A 1 92 ? -22.958 9.904 43.038 1.00 91.75 92 GLN A CA 1
ATOM 719 C C . GLN A 1 92 ? -22.408 9.970 44.464 1.00 91.75 92 GLN A C 1
ATOM 721 O O . GLN A 1 92 ? -22.604 10.982 45.135 1.00 91.75 92 GLN A O 1
ATOM 726 N N . GLU A 1 93 ? -21.673 8.951 44.912 1.00 92.31 93 GLU A N 1
ATOM 727 C CA . GLU A 1 93 ? -21.015 8.933 46.221 1.00 92.31 93 GLU A CA 1
ATOM 728 C C . GLU A 1 93 ? -20.051 10.120 46.381 1.00 92.31 93 GLU A C 1
ATOM 730 O O . GLU A 1 93 ? -20.073 10.828 47.394 1.00 92.31 93 GLU A O 1
ATOM 735 N N . ALA A 1 94 ? -19.253 10.416 45.350 1.00 91.12 94 ALA A N 1
ATOM 736 C CA . ALA A 1 94 ? -18.356 11.568 45.362 1.00 91.12 94 ALA A CA 1
ATOM 737 C C . ALA A 1 94 ? -19.111 12.900 45.539 1.00 91.12 94 ALA A C 1
ATOM 739 O O . ALA A 1 94 ? -18.624 13.790 46.252 1.00 91.12 94 ALA A O 1
ATOM 740 N N . LEU A 1 95 ? -20.296 13.038 44.931 1.00 92.19 95 LEU A N 1
ATOM 741 C CA . LEU A 1 95 ? -21.142 14.230 45.049 1.00 92.19 95 LEU A CA 1
ATOM 742 C C . LEU A 1 95 ? -21.896 14.314 46.378 1.00 92.19 95 LEU A C 1
ATOM 744 O O . LEU A 1 95 ? -21.999 15.408 46.925 1.00 92.19 95 LEU A O 1
ATOM 748 N N . VAL A 1 96 ? -22.385 13.195 46.920 1.00 91.75 96 VAL A N 1
ATOM 749 C CA . VAL A 1 96 ? -23.048 13.149 48.239 1.00 91.75 96 VAL A CA 1
ATOM 750 C C . VAL A 1 96 ? -22.098 13.616 49.344 1.00 91.75 96 VAL A C 1
ATOM 752 O O . VAL A 1 96 ? -22.518 14.284 50.283 1.00 91.75 96 VAL A O 1
ATOM 755 N N . ASN A 1 97 ? -20.801 13.350 49.188 1.00 91.62 97 ASN A N 1
ATOM 756 C CA . ASN A 1 97 ? -19.755 13.795 50.107 1.00 91.62 97 ASN A CA 1
ATOM 757 C C . ASN A 1 97 ? -19.344 15.278 49.940 1.00 91.62 97 ASN A C 1
ATOM 759 O O . ASN A 1 97 ? -18.315 15.687 50.479 1.00 91.62 97 ASN A O 1
ATOM 763 N N . ALA A 1 98 ? -20.047 16.088 49.140 1.00 93.62 98 ALA A N 1
ATOM 764 C CA . ALA A 1 98 ? -19.783 17.526 49.026 1.00 93.62 98 ALA A CA 1
ATOM 765 C C . ALA A 1 98 ? -20.378 18.307 50.212 1.00 93.62 98 ALA A C 1
ATOM 767 O O . ALA A 1 98 ? -21.507 18.054 50.625 1.00 93.62 98 ALA A O 1
ATOM 768 N N . ARG A 1 99 ? -19.630 19.276 50.754 1.00 92.94 99 ARG A N 1
ATOM 769 C CA . ARG A 1 99 ? -20.062 20.094 51.904 1.00 92.94 99 ARG A CA 1
ATOM 770 C C . ARG A 1 99 ? -21.077 21.163 51.521 1.00 92.94 99 ARG A C 1
ATOM 772 O O . ARG A 1 99 ? -21.917 21.534 52.337 1.00 92.94 99 ARG A O 1
ATOM 779 N N . ASP A 1 100 ? -20.964 21.673 50.301 1.00 95.19 100 ASP A N 1
ATOM 780 C CA . ASP A 1 100 ? -21.809 22.724 49.755 1.00 95.19 100 ASP A CA 1
ATOM 781 C C . ASP A 1 100 ? -21.993 22.562 48.235 1.00 95.19 100 ASP A C 1
ATOM 783 O O . ASP A 1 100 ? -21.354 21.736 47.574 1.00 95.19 100 ASP A O 1
ATOM 787 N N . GLU A 1 101 ? -22.894 23.368 47.673 1.00 92.56 101 GLU A N 1
ATOM 788 C CA . GLU A 1 101 ? -23.222 23.340 46.244 1.00 92.56 101 GLU A CA 1
ATOM 789 C C . GLU A 1 101 ? -22.041 23.772 45.357 1.00 92.56 101 GLU A C 1
ATOM 791 O O . GLU A 1 101 ? -21.900 23.326 44.213 1.00 92.56 101 GLU A O 1
ATOM 796 N N . GLN A 1 102 ? -21.141 24.608 45.881 1.00 95.31 102 GLN A N 1
ATOM 797 C CA . GLN A 1 102 ? -19.961 25.041 45.145 1.00 95.31 102 GLN A CA 1
ATOM 798 C C . GLN A 1 102 ? -18.954 23.890 45.003 1.00 95.31 102 GLN A C 1
ATOM 800 O O . GLN A 1 102 ? -18.392 23.691 43.925 1.00 95.31 102 GLN A O 1
ATOM 805 N N . GLU A 1 103 ? -18.740 23.106 46.059 1.00 94.12 103 GLU A N 1
ATOM 806 C CA . GLU A 1 103 ? -17.924 21.894 46.039 1.00 94.12 103 GLU A CA 1
ATOM 807 C C . GLU A 1 103 ? -18.538 20.837 45.116 1.00 94.12 103 GLU A C 1
ATOM 809 O O . GLU A 1 103 ? -17.817 20.247 44.308 1.00 94.12 103 GLU A O 1
ATOM 814 N N . ARG A 1 104 ? -19.865 20.652 45.159 1.00 93.19 104 ARG A N 1
ATOM 815 C CA . ARG A 1 104 ? -20.588 19.766 44.234 1.00 93.19 104 ARG A CA 1
ATOM 816 C C . ARG A 1 104 ? -20.337 20.156 42.775 1.00 93.19 104 ARG A C 1
ATOM 818 O O . ARG A 1 104 ? -19.955 19.305 41.971 1.00 93.19 104 ARG A O 1
ATOM 825 N N . THR A 1 105 ? -20.471 21.443 42.450 1.00 93.81 105 THR A N 1
ATOM 826 C CA . THR A 1 105 ? -20.215 21.976 41.102 1.00 93.81 105 THR A CA 1
ATOM 827 C C . THR A 1 105 ? -18.769 21.731 40.664 1.00 93.81 105 THR A C 1
ATOM 829 O O . THR A 1 105 ? -18.526 21.288 39.543 1.00 93.81 105 THR A O 1
ATOM 832 N N . ARG A 1 106 ? -17.788 21.958 41.551 1.00 95.31 106 ARG A N 1
ATOM 833 C CA . ARG A 1 106 ? -16.367 21.697 41.252 1.00 95.31 106 ARG A CA 1
ATOM 834 C C . ARG A 1 106 ? -16.089 20.214 40.998 1.00 95.31 106 ARG A C 1
ATOM 836 O O . ARG A 1 106 ? -15.304 19.901 40.108 1.00 95.31 106 ARG A O 1
ATOM 843 N N . LYS A 1 107 ? -16.716 19.307 41.756 1.00 95.50 107 LYS A N 1
ATOM 844 C CA . LYS A 1 107 ? -16.58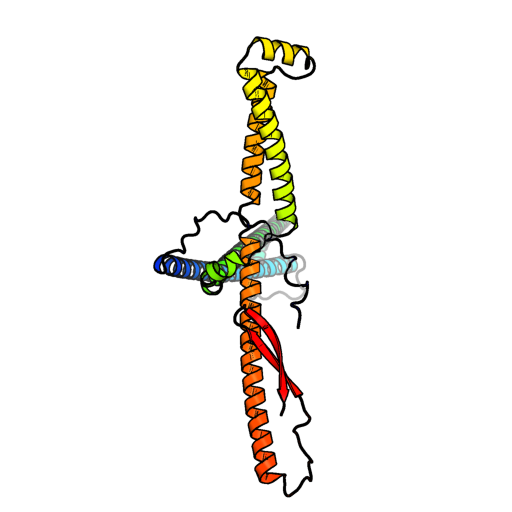2 17.854 41.558 1.00 95.50 107 LYS A CA 1
ATOM 845 C C . LYS A 1 107 ? -17.179 17.408 40.221 1.00 95.50 107 LYS A C 1
ATOM 847 O O . LYS A 1 107 ? -16.514 16.672 39.499 1.00 95.50 107 LYS A O 1
ATOM 852 N N . LEU A 1 108 ? -18.368 17.901 39.862 1.00 93.75 108 LEU A N 1
ATOM 853 C CA . LEU A 1 108 ? -18.967 17.662 38.542 1.00 93.75 108 LEU A CA 1
ATOM 854 C C . LEU 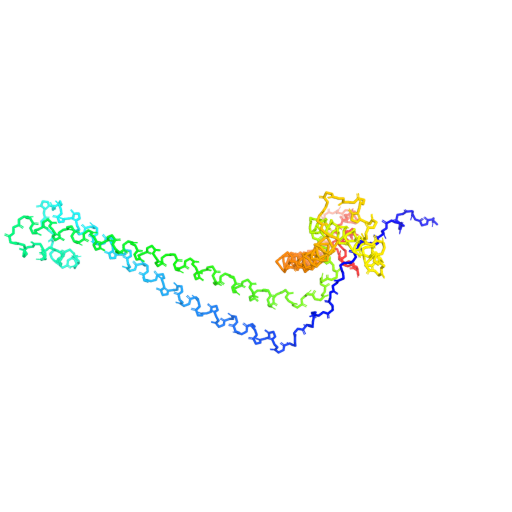A 1 108 ? -18.060 18.156 37.409 1.00 93.75 108 LEU A C 1
ATOM 856 O O . LEU A 1 108 ? -17.809 17.427 36.453 1.00 93.75 108 LEU A O 1
ATOM 860 N N . GLU A 1 109 ? -17.505 19.361 37.533 1.00 94.81 109 GLU A N 1
ATOM 861 C CA . GLU A 1 109 ? -16.595 19.898 36.520 1.00 94.81 109 GLU A CA 1
ATOM 862 C C . GLU A 1 109 ? -15.310 19.064 36.402 1.00 94.81 109 GLU A C 1
ATOM 864 O O . GLU A 1 109 ? -14.859 18.764 35.299 1.00 94.81 109 GLU A O 1
ATOM 869 N N . ALA A 1 110 ? -14.752 18.600 37.524 1.00 95.31 110 ALA A N 1
ATOM 870 C CA . ALA A 1 110 ? -13.605 17.693 37.512 1.00 95.31 110 ALA A CA 1
ATOM 871 C C . ALA A 1 110 ? -13.915 16.368 36.789 1.00 95.31 110 ALA A C 1
ATOM 873 O O . ALA A 1 110 ? -13.073 15.866 36.042 1.00 95.31 110 ALA A O 1
ATOM 874 N N . MET A 1 111 ? -15.127 15.827 36.956 1.00 95.62 111 MET A N 1
ATOM 875 C CA . MET A 1 111 ? -15.587 14.639 36.229 1.00 95.62 111 MET A CA 1
ATOM 876 C C . MET A 1 111 ? -15.701 14.905 34.721 1.00 95.62 111 MET A C 1
ATOM 878 O O . MET A 1 111 ? -15.200 14.106 33.929 1.00 95.62 111 MET A O 1
ATOM 882 N N . ARG A 1 112 ? -16.266 16.050 34.308 1.00 95.00 112 ARG A N 1
ATOM 883 C CA . ARG A 1 112 ? -16.332 16.454 32.889 1.00 95.00 112 ARG A CA 1
ATOM 884 C C . ARG A 1 112 ? -14.943 16.586 32.268 1.00 95.00 112 ARG A C 1
ATOM 886 O O . ARG A 1 112 ? -14.704 16.070 31.178 1.00 95.00 112 ARG A O 1
ATOM 893 N N . VAL A 1 113 ? -14.005 17.214 32.978 1.00 96.31 113 VAL A N 1
ATOM 894 C CA . VAL A 1 113 ? -12.604 17.321 32.541 1.00 96.31 113 VAL A CA 1
ATOM 895 C C . VAL A 1 113 ? -11.959 15.937 32.416 1.00 96.31 113 VAL A C 1
ATOM 897 O O . VAL A 1 113 ? -11.213 15.694 31.467 1.00 96.31 113 VAL A O 1
ATOM 900 N N . SER A 1 114 ? -12.256 15.011 33.332 1.00 95.06 114 SER A N 1
ATOM 901 C CA . SER A 1 114 ? -11.782 13.625 33.246 1.00 95.06 114 SER A CA 1
ATOM 902 C C . SER A 1 114 ? -12.310 12.915 31.993 1.00 95.06 114 SER A C 1
ATOM 904 O O . SER A 1 114 ? -11.527 12.315 31.258 1.00 95.06 114 SER A O 1
ATOM 906 N N . LEU A 1 115 ? -13.602 13.060 31.672 1.00 95.75 115 LEU A N 1
ATOM 907 C CA . LEU A 1 115 ? -14.176 12.512 30.435 1.00 95.75 115 LEU A CA 1
ATOM 908 C C . LEU A 1 115 ? -13.572 13.140 29.184 1.00 95.75 115 LEU A C 1
ATOM 910 O O . LEU A 1 115 ? -13.282 12.435 28.220 1.00 95.75 115 LEU A O 1
ATOM 914 N N . GLN A 1 116 ? -13.316 14.449 29.198 1.00 96.69 116 GLN A N 1
ATOM 915 C CA . GLN A 1 116 ? -12.637 15.110 28.088 1.00 96.69 116 GLN A CA 1
ATOM 916 C C . GLN A 1 116 ? -11.225 14.543 27.871 1.00 96.69 116 GLN A C 1
ATOM 918 O O . GLN A 1 116 ? -10.829 14.319 26.728 1.00 96.69 116 GLN A O 1
ATOM 923 N N . ARG A 1 117 ? -10.478 14.253 28.945 1.00 96.44 117 ARG A N 1
ATOM 924 C CA . ARG A 1 117 ? -9.186 13.549 28.850 1.00 96.44 117 ARG A CA 1
ATOM 925 C C . ARG A 1 117 ? -9.351 12.131 28.305 1.00 96.44 117 ARG A C 1
ATOM 927 O O . ARG A 1 117 ? -8.562 11.733 27.454 1.00 96.44 117 ARG A O 1
ATOM 934 N N . GLY A 1 118 ? -10.387 11.411 28.737 1.00 97.19 118 GLY A N 1
ATOM 935 C CA . GLY A 1 118 ? -10.758 10.109 28.182 1.00 97.19 118 GLY A CA 1
ATOM 936 C C . GLY A 1 118 ? -10.976 10.170 26.669 1.00 97.19 118 GLY A C 1
ATOM 937 O O . GLY A 1 118 ? -10.375 9.396 25.935 1.00 97.19 118 GLY A O 1
ATOM 938 N N . ARG A 1 119 ? -11.743 11.152 26.177 1.00 97.00 119 ARG A N 1
ATOM 939 C CA . ARG A 1 119 ? -11.975 11.362 24.735 1.00 97.00 119 ARG A CA 1
ATOM 940 C C . ARG A 1 119 ? -10.684 11.638 23.960 1.00 97.00 119 ARG A C 1
ATOM 942 O O . ARG A 1 119 ? -10.510 11.103 22.870 1.00 97.00 119 ARG A O 1
ATOM 949 N N . LEU A 1 120 ? -9.770 12.435 24.517 1.00 97.88 120 LEU A N 1
ATOM 950 C CA . LEU A 1 120 ? -8.459 12.670 23.899 1.00 97.88 120 LEU A CA 1
ATOM 951 C C . LEU A 1 120 ? -7.619 11.385 23.842 1.00 97.88 120 LEU A C 1
ATOM 953 O O . LEU A 1 120 ? -6.984 11.122 22.827 1.00 97.88 120 LEU A O 1
ATOM 957 N N . MET A 1 121 ? -7.649 10.563 24.894 1.00 97.44 121 MET A N 1
ATOM 958 C CA . MET A 1 121 ? -6.976 9.260 24.915 1.00 97.44 121 MET A CA 1
ATOM 959 C C . MET A 1 121 ? -7.593 8.273 23.914 1.00 97.44 121 MET A C 1
ATOM 961 O O . MET A 1 121 ? -6.861 7.554 23.239 1.00 97.44 121 MET A O 1
ATOM 965 N N . LEU A 1 122 ? -8.923 8.254 23.781 1.00 97.88 122 LEU A N 1
ATOM 966 C CA . LEU A 1 122 ? -9.621 7.464 22.765 1.00 97.88 122 LEU A CA 1
ATOM 967 C C . LEU A 1 122 ? -9.176 7.875 21.356 1.00 97.88 122 LEU A C 1
ATOM 969 O O . LEU A 1 122 ? -8.837 7.015 20.545 1.00 97.88 122 LEU A O 1
ATOM 973 N N . GLN A 1 123 ? -9.130 9.181 21.082 1.00 98.00 123 GLN A N 1
ATOM 974 C CA . GLN A 1 123 ? -8.672 9.713 19.800 1.00 98.00 123 GLN A CA 1
ATOM 975 C C . GLN A 1 123 ? -7.209 9.342 19.522 1.00 98.00 123 GLN A C 1
ATOM 977 O O . GLN A 1 123 ? -6.887 8.917 18.415 1.00 98.00 123 GLN A O 1
ATOM 982 N N . ASP A 1 124 ? -6.329 9.462 20.517 1.00 98.00 124 ASP A N 1
ATOM 983 C CA . ASP A 1 124 ? -4.924 9.066 20.393 1.00 98.00 124 ASP A CA 1
ATOM 984 C C . ASP A 1 124 ? -4.791 7.575 20.044 1.00 98.00 124 ASP A C 1
ATOM 986 O O . ASP A 1 124 ? -4.115 7.221 19.079 1.00 98.00 124 ASP A O 1
ATOM 990 N N . LYS A 1 125 ? -5.531 6.695 20.732 1.00 97.75 125 LYS A N 1
ATOM 991 C CA . LYS A 1 125 ? -5.562 5.260 20.407 1.00 97.75 125 LYS A CA 1
ATOM 992 C C . LYS A 1 125 ? -6.095 4.980 19.003 1.00 97.75 125 LYS A C 1
ATOM 994 O O . LYS A 1 125 ? -5.562 4.106 18.327 1.00 97.75 125 LYS A O 1
ATOM 999 N N . GLN A 1 126 ? -7.111 5.709 18.543 1.00 97.94 126 GLN A N 1
ATOM 1000 C CA . GLN A 1 126 ? -7.623 5.581 17.173 1.00 97.94 126 GLN A CA 1
ATOM 1001 C C . GLN A 1 126 ? -6.570 5.980 16.130 1.00 97.94 126 GLN A C 1
ATOM 1003 O O . GLN A 1 126 ? -6.420 5.293 15.123 1.00 97.94 126 GLN A O 1
ATOM 1008 N N . VAL A 1 127 ? -5.803 7.046 16.379 1.00 98.31 127 VAL A N 1
ATOM 1009 C CA . VAL A 1 127 ? -4.685 7.446 15.510 1.00 98.31 127 VAL A CA 1
ATOM 1010 C C . VAL A 1 127 ? -3.580 6.388 15.516 1.00 98.31 127 VAL A C 1
ATOM 1012 O O . VAL A 1 127 ? -3.076 6.028 14.453 1.00 98.31 127 VAL A O 1
ATOM 1015 N N . GLN A 1 128 ? -3.234 5.844 16.687 1.00 97.81 128 GLN A N 1
ATOM 1016 C CA . GLN A 1 128 ? -2.274 4.743 16.789 1.00 97.81 128 GLN A CA 1
ATOM 1017 C C . GLN A 1 128 ? -2.749 3.506 16.020 1.00 97.81 128 GLN A C 1
ATOM 1019 O O . GLN A 1 128 ? -1.958 2.907 15.296 1.00 97.81 128 GLN A O 1
ATOM 1024 N N . LEU A 1 129 ? -4.033 3.148 16.128 1.00 98.12 129 LEU A N 1
ATOM 1025 C CA . LEU A 1 129 ? -4.617 2.033 15.386 1.00 98.12 129 LEU A CA 1
ATOM 1026 C C . LEU A 1 129 ? -4.461 2.234 13.876 1.00 98.12 129 LEU A C 1
ATOM 1028 O O . LEU A 1 129 ? -3.952 1.340 13.211 1.00 98.12 129 LEU A O 1
ATOM 1032 N N . LEU A 1 130 ? -4.823 3.410 13.355 1.00 97.88 130 LEU A N 1
ATOM 1033 C CA . LEU A 1 130 ? -4.668 3.726 11.931 1.00 97.88 130 LEU A CA 1
ATOM 1034 C C . LEU A 1 130 ? -3.207 3.647 11.472 1.00 97.88 130 LEU A C 1
ATOM 1036 O O . LEU A 1 130 ? -2.931 3.142 10.386 1.00 97.88 130 LEU A O 1
ATOM 1040 N N . SER A 1 131 ? -2.265 4.117 12.294 1.00 97.88 131 SER A N 1
ATOM 1041 C CA . SER A 1 131 ? -0.837 4.010 11.982 1.00 97.88 131 SER A CA 1
ATOM 1042 C C . SER A 1 131 ? -0.385 2.553 11.889 1.00 97.88 131 SER A C 1
ATOM 1044 O O . SER A 1 131 ? 0.348 2.211 10.967 1.00 97.88 131 SER A O 1
ATOM 1046 N N . VAL A 1 132 ? -0.816 1.700 12.823 1.00 97.38 132 VAL A N 1
ATOM 1047 C CA . VAL A 1 132 ? -0.449 0.275 12.831 1.00 97.38 132 VAL A CA 1
ATOM 1048 C C . VAL A 1 132 ? -1.139 -0.479 11.688 1.00 97.38 132 VAL A C 1
ATOM 1050 O O . VAL A 1 132 ? -0.524 -1.340 11.070 1.00 97.38 132 VAL A O 1
ATOM 1053 N N . GLU A 1 133 ? -2.390 -0.146 11.357 1.00 97.44 133 GLU A N 1
ATOM 1054 C CA . GLU A 1 133 ? -3.097 -0.712 10.198 1.00 97.44 133 GLU A CA 1
ATOM 1055 C C . GLU A 1 133 ? -2.416 -0.331 8.872 1.00 97.44 133 GLU A C 1
ATOM 1057 O O . GLU A 1 133 ? -2.301 -1.177 7.986 1.00 97.44 133 GLU A O 1
ATOM 1062 N N . SER A 1 134 ? -1.902 0.899 8.750 1.00 96.94 134 SER A N 1
ATOM 1063 C CA . SER A 1 134 ? -1.099 1.320 7.592 1.00 96.94 134 SER A CA 1
ATOM 1064 C C . SER A 1 134 ? 0.213 0.538 7.492 1.00 96.94 134 SER A C 1
ATOM 1066 O O . SER A 1 134 ? 0.569 0.084 6.410 1.00 96.94 134 SER A O 1
ATOM 1068 N N . GLU A 1 135 ? 0.917 0.350 8.610 1.00 97.00 135 GLU A N 1
ATOM 1069 C CA . GLU A 1 135 ? 2.165 -0.424 8.648 1.00 97.00 135 GLU A CA 1
ATOM 1070 C C . GLU A 1 135 ? 1.923 -1.897 8.281 1.00 97.00 135 GLU A C 1
ATOM 1072 O O . GLU A 1 135 ? 2.665 -2.477 7.488 1.00 97.00 135 GLU A O 1
ATOM 1077 N N . LEU A 1 136 ? 0.836 -2.490 8.787 1.00 97.44 136 LEU A N 1
ATOM 1078 C CA . LEU A 1 136 ? 0.412 -3.838 8.413 1.00 97.44 136 LEU A CA 1
ATOM 1079 C C . LEU A 1 136 ? 0.131 -3.938 6.909 1.00 97.44 136 LEU A C 1
ATOM 1081 O O . LEU A 1 136 ? 0.542 -4.911 6.278 1.00 97.44 136 LEU A O 1
ATOM 1085 N N . GLN A 1 137 ? -0.555 -2.950 6.329 1.00 95.94 137 GLN A N 1
ATOM 1086 C CA . GLN A 1 137 ? -0.814 -2.926 4.893 1.00 95.94 137 GLN A CA 1
ATOM 1087 C C . GLN A 1 137 ? 0.495 -2.906 4.093 1.00 95.94 137 GLN A C 1
ATOM 1089 O O . GLN A 1 137 ? 0.647 -3.710 3.173 1.00 95.94 137 GLN A O 1
ATOM 1094 N N . ASP A 1 138 ? 1.445 -2.046 4.462 1.00 92.88 138 ASP A N 1
ATOM 1095 C CA . ASP A 1 138 ? 2.739 -1.945 3.781 1.00 92.88 138 ASP A CA 1
ATOM 1096 C C . ASP A 1 138 ? 3.524 -3.269 3.853 1.00 92.88 138 ASP A C 1
ATOM 1098 O O . ASP A 1 138 ? 4.062 -3.732 2.843 1.00 92.88 138 ASP A O 1
ATOM 1102 N N . LEU A 1 139 ? 3.539 -3.930 5.017 1.00 95.62 139 LEU A N 1
ATOM 1103 C CA . LEU A 1 139 ? 4.181 -5.239 5.176 1.00 95.62 139 LEU A CA 1
ATOM 1104 C C . LEU A 1 139 ? 3.484 -6.337 4.369 1.00 95.62 139 LEU A C 1
ATOM 1106 O O . LEU A 1 139 ? 4.162 -7.171 3.770 1.00 95.62 139 LEU A O 1
ATOM 1110 N N . CYS A 1 140 ? 2.152 -6.342 4.317 1.00 95.19 140 CYS A N 1
ATOM 1111 C CA . CYS A 1 140 ? 1.390 -7.276 3.490 1.00 95.19 140 CYS A CA 1
ATOM 1112 C C . CYS A 1 140 ? 1.677 -7.071 1.997 1.00 95.19 140 CYS A C 1
ATOM 1114 O O . CYS A 1 140 ? 1.863 -8.047 1.272 1.00 95.19 140 CYS A O 1
ATOM 1116 N N . GLU A 1 141 ? 1.758 -5.820 1.535 1.00 91.25 141 GLU A N 1
ATOM 1117 C CA . GLU A 1 141 ? 2.122 -5.501 0.152 1.00 91.25 141 GLU A CA 1
ATOM 1118 C C . GLU A 1 141 ? 3.559 -5.923 -0.186 1.00 91.25 141 GLU A C 1
ATOM 1120 O O . GLU A 1 141 ? 3.822 -6.354 -1.315 1.00 91.25 141 GLU A O 1
ATOM 1125 N N . GLU A 1 142 ? 4.487 -5.811 0.768 1.00 93.19 142 GLU A N 1
ATOM 1126 C CA . GLU A 1 142 ? 5.858 -6.295 0.610 1.00 93.19 142 GLU A CA 1
ATOM 1127 C C . GLU A 1 142 ? 5.919 -7.825 0.616 1.00 93.19 142 GLU A C 1
ATOM 1129 O O . GLU A 1 142 ? 6.583 -8.408 -0.236 1.00 93.19 142 GLU A O 1
ATOM 1134 N N . LEU A 1 143 ? 5.201 -8.501 1.514 1.00 94.25 143 LEU A N 1
ATOM 1135 C CA . LEU A 1 143 ? 5.135 -9.962 1.539 1.00 94.25 143 LEU A CA 1
ATOM 1136 C C . LEU A 1 143 ? 4.576 -10.509 0.218 1.00 94.25 143 LEU A C 1
ATOM 1138 O O . LEU A 1 143 ? 5.168 -11.408 -0.382 1.00 94.25 143 LEU A O 1
ATOM 1142 N N . ASP A 1 144 ? 3.475 -9.926 -0.256 1.00 92.81 144 ASP A N 1
ATOM 1143 C CA . ASP A 1 144 ? 2.871 -10.234 -1.550 1.00 92.81 144 ASP A CA 1
ATOM 1144 C C . ASP A 1 144 ? 3.868 -10.001 -2.696 1.00 92.81 144 ASP A C 1
ATOM 1146 O O . ASP A 1 144 ? 4.045 -10.862 -3.560 1.00 92.81 144 ASP A O 1
ATOM 1150 N N . TRP A 1 145 ? 4.607 -8.885 -2.663 1.00 90.94 145 TRP A N 1
ATOM 1151 C CA . TRP A 1 145 ? 5.698 -8.615 -3.602 1.00 90.94 145 TRP A CA 1
ATOM 1152 C C . TRP A 1 145 ? 6.746 -9.737 -3.629 1.00 90.94 145 TRP A C 1
ATOM 1154 O O . TRP A 1 145 ? 7.034 -10.284 -4.699 1.00 90.94 145 TRP A O 1
ATOM 1164 N N . GLN A 1 146 ? 7.288 -10.099 -2.467 1.00 90.06 146 GLN A N 1
ATOM 1165 C CA . GLN A 1 146 ? 8.347 -11.102 -2.323 1.00 90.06 146 GLN A CA 1
ATOM 1166 C C . GLN A 1 146 ? 7.904 -12.493 -2.800 1.00 90.06 146 GLN A C 1
ATOM 1168 O O . GLN A 1 146 ? 8.667 -13.200 -3.462 1.00 90.06 146 GLN A O 1
ATOM 1173 N N . GLN A 1 147 ? 6.659 -12.877 -2.505 1.00 91.75 147 GLN A N 1
ATOM 1174 C CA . GLN A 1 147 ? 6.125 -14.198 -2.838 1.00 91.75 147 GLN A CA 1
ATOM 1175 C C . GLN A 1 147 ? 5.671 -14.309 -4.295 1.00 91.75 147 GLN A C 1
ATOM 1177 O O . GLN A 1 147 ? 5.993 -15.287 -4.974 1.00 91.75 147 GLN A O 1
ATOM 1182 N N . ASN A 1 148 ? 4.920 -13.320 -4.779 1.00 89.50 148 ASN A N 1
ATOM 1183 C CA . ASN A 1 148 ? 4.149 -13.462 -6.013 1.00 89.50 148 ASN A CA 1
ATOM 1184 C C . ASN A 1 148 ? 4.776 -12.760 -7.217 1.00 89.50 148 ASN A C 1
ATOM 1186 O O . ASN A 1 148 ? 4.451 -13.113 -8.351 1.00 89.50 148 ASN A O 1
ATOM 1190 N N . TYR A 1 149 ? 5.684 -11.801 -7.009 1.00 90.00 149 TYR A N 1
ATOM 1191 C CA . TYR A 1 149 ? 6.159 -10.935 -8.094 1.00 90.00 149 TYR A CA 1
ATOM 1192 C C . TYR A 1 149 ? 7.677 -10.883 -8.227 1.00 90.00 149 TYR A C 1
ATOM 1194 O O . TYR A 1 149 ? 8.173 -10.872 -9.354 1.00 90.00 149 TYR A O 1
ATOM 1202 N N . LEU A 1 150 ? 8.422 -10.928 -7.117 1.00 87.75 150 LEU A N 1
ATOM 1203 C CA . LEU A 1 150 ? 9.884 -10.949 -7.147 1.00 87.75 150 LEU A CA 1
ATOM 1204 C C . LEU A 1 150 ? 10.460 -12.060 -8.052 1.00 87.75 150 LEU A C 1
ATOM 1206 O O . LEU A 1 150 ? 11.389 -11.759 -8.805 1.00 87.75 150 LEU A O 1
ATOM 1210 N N . PRO A 1 151 ? 9.913 -13.297 -8.085 1.00 89.69 151 PRO A N 1
ATOM 1211 C CA . PRO A 1 151 ? 10.418 -14.345 -8.978 1.00 89.69 151 PRO A CA 1
ATOM 1212 C C . PRO A 1 151 ? 10.388 -13.983 -10.471 1.00 89.69 151 PRO A C 1
ATOM 1214 O O . PRO A 1 151 ? 11.164 -14.536 -11.246 1.00 89.69 151 PRO A O 1
ATOM 1217 N N . TYR A 1 152 ? 9.522 -13.048 -10.873 1.00 85.94 152 TYR A N 1
ATOM 1218 C CA . TYR A 1 152 ? 9.345 -12.622 -12.263 1.00 85.94 152 TYR A CA 1
ATOM 1219 C C . TYR A 1 152 ? 10.110 -11.337 -12.603 1.00 85.94 152 TYR A C 1
ATOM 1221 O O . TYR A 1 152 ? 9.983 -10.808 -13.708 1.00 85.94 152 TYR A O 1
ATOM 1229 N N . LEU A 1 153 ? 10.913 -10.814 -11.670 1.00 84.69 153 LEU A N 1
ATOM 1230 C CA . LEU A 1 153 ? 11.636 -9.560 -11.861 1.00 84.69 153 LEU A CA 1
ATOM 1231 C C . LEU A 1 153 ? 12.535 -9.614 -13.101 1.00 84.69 153 LEU A C 1
ATOM 1233 O O . LEU A 1 153 ? 12.395 -8.775 -13.987 1.00 84.69 153 LEU A O 1
ATOM 1237 N N . ASN A 1 154 ? 13.372 -10.646 -13.215 1.00 79.44 154 ASN A N 1
ATOM 1238 C CA . ASN A 1 154 ? 14.297 -10.807 -14.343 1.00 79.44 154 ASN A CA 1
ATOM 1239 C C . ASN A 1 154 ? 13.574 -11.024 -15.682 1.00 79.44 154 ASN A C 1
ATOM 1241 O O . ASN A 1 154 ? 14.082 -10.638 -16.733 1.00 79.44 154 ASN A O 1
ATOM 1245 N N . GLU A 1 155 ? 12.383 -11.627 -15.652 1.00 83.62 155 GLU A N 1
ATOM 1246 C CA . GLU A 1 155 ? 11.582 -11.872 -16.852 1.00 83.62 155 GLU A CA 1
ATOM 1247 C C . GLU A 1 155 ? 11.037 -10.561 -17.434 1.00 83.62 155 GLU A C 1
ATOM 1249 O O . GLU A 1 155 ? 11.115 -10.325 -18.642 1.00 83.62 155 GLU A O 1
ATOM 1254 N N . TYR A 1 156 ? 10.534 -9.671 -16.576 1.00 83.00 156 TYR A N 1
ATOM 1255 C CA . TYR A 1 156 ? 9.860 -8.449 -17.015 1.00 83.00 156 TYR A CA 1
ATOM 1256 C C . TYR A 1 156 ? 10.734 -7.199 -17.017 1.00 83.00 156 TYR A C 1
ATOM 1258 O O . TYR A 1 156 ? 10.350 -6.203 -17.634 1.00 83.00 156 TYR A O 1
ATOM 12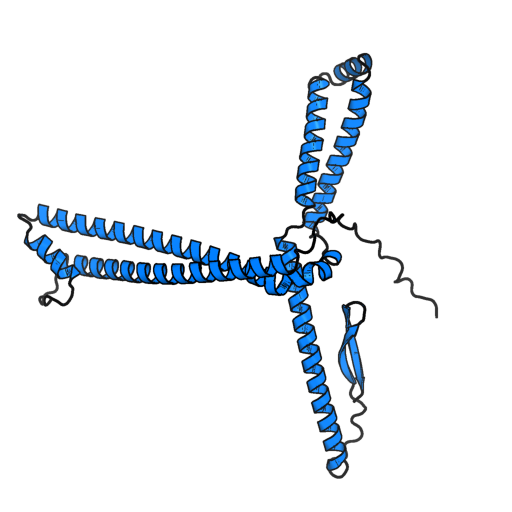66 N N . GLN A 1 157 ? 11.903 -7.224 -16.376 1.00 79.31 157 GLN A N 1
ATOM 1267 C CA . GLN A 1 157 ? 12.790 -6.062 -16.284 1.00 79.31 157 GLN A CA 1
ATOM 1268 C C . GLN A 1 157 ? 13.124 -5.479 -17.661 1.00 79.31 157 GLN A C 1
ATOM 1270 O O . GLN A 1 157 ? 13.042 -4.269 -17.858 1.00 79.31 157 GLN A O 1
ATOM 1275 N N . ASN A 1 158 ? 13.392 -6.340 -18.644 1.00 75.44 158 ASN A N 1
ATOM 1276 C CA . ASN A 1 158 ? 13.723 -5.921 -20.009 1.00 75.44 158 ASN A CA 1
ATOM 1277 C C . ASN A 1 158 ? 12.522 -5.364 -20.793 1.00 75.44 158 ASN A C 1
ATOM 1279 O O . ASN A 1 158 ? 12.704 -4.659 -21.786 1.00 75.44 158 ASN A O 1
ATOM 1283 N N . ALA A 1 159 ? 11.297 -5.688 -20.374 1.00 78.31 159 ALA A N 1
ATOM 1284 C CA . ALA A 1 159 ? 10.067 -5.212 -21.003 1.00 78.31 159 ALA A CA 1
ATOM 1285 C C . ALA A 1 159 ? 9.582 -3.876 -20.419 1.00 78.31 159 ALA A C 1
ATOM 1287 O O . ALA A 1 159 ? 8.715 -3.228 -21.012 1.00 78.31 159 ALA A O 1
ATOM 1288 N N . TYR A 1 160 ? 10.120 -3.455 -19.270 1.00 79.56 160 TYR A N 1
ATOM 1289 C CA . TYR A 1 160 ? 9.719 -2.212 -18.632 1.00 79.56 160 TYR A CA 1
ATOM 1290 C C . TYR A 1 160 ? 10.300 -1.003 -19.363 1.00 79.56 160 TYR A C 1
ATOM 1292 O O . TYR A 1 160 ? 11.507 -0.766 -19.391 1.00 79.56 160 TYR A O 1
ATOM 1300 N N . THR A 1 161 ? 9.415 -0.190 -19.929 1.00 76.31 161 THR A N 1
ATOM 1301 C CA . THR A 1 161 ? 9.767 1.139 -20.426 1.00 76.31 161 THR A CA 1
ATOM 1302 C C . THR A 1 161 ? 9.417 2.177 -19.375 1.00 76.31 161 THR A C 1
ATOM 1304 O O . THR A 1 161 ? 8.280 2.199 -18.901 1.00 76.31 161 THR A O 1
ATOM 1307 N N . LEU A 1 162 ? 10.360 3.071 -19.067 1.00 75.81 162 LEU A N 1
ATOM 1308 C CA . LEU A 1 162 ? 10.117 4.185 -18.154 1.00 75.81 162 LEU A CA 1
ATOM 1309 C C . LEU A 1 162 ? 8.873 4.988 -18.581 1.00 75.81 162 LEU A C 1
ATOM 1311 O O . LEU A 1 162 ? 8.649 5.185 -19.785 1.00 75.81 162 LEU A O 1
ATOM 1315 N N . PRO A 1 163 ? 8.077 5.497 -17.622 1.00 79.00 163 PRO A N 1
ATOM 1316 C CA . PRO A 1 163 ? 6.976 6.401 -17.912 1.00 79.00 163 PRO A CA 1
ATOM 1317 C C . PRO A 1 163 ? 7.438 7.558 -18.803 1.00 79.00 163 PRO A C 1
ATOM 1319 O O . PRO A 1 163 ? 8.515 8.123 -18.601 1.00 79.00 163 PRO A O 1
ATOM 1322 N N . LYS A 1 164 ? 6.612 7.952 -19.782 1.00 78.88 164 LYS A N 1
ATOM 1323 C CA . LYS A 1 164 ? 6.964 9.009 -20.751 1.00 78.88 164 LYS A CA 1
ATOM 1324 C C . LYS A 1 164 ? 7.407 10.309 -20.076 1.00 78.88 164 LYS A C 1
ATOM 1326 O O . LYS A 1 164 ? 8.310 10.972 -20.574 1.00 78.88 164 LYS A O 1
ATOM 1331 N N . GLU A 1 165 ? 6.792 10.657 -18.951 1.00 78.44 165 GLU A N 1
ATOM 1332 C CA . GLU A 1 165 ? 7.134 11.847 -18.167 1.00 78.44 165 GLU A CA 1
ATOM 1333 C C . GLU A 1 165 ? 8.522 11.747 -17.525 1.00 78.44 165 GLU A C 1
ATOM 1335 O O . GLU A 1 165 ? 9.298 12.702 -17.582 1.00 78.44 165 GLU A O 1
ATOM 1340 N N . GLN A 1 166 ? 8.868 10.581 -16.970 1.00 79.00 166 GLN A N 1
ATOM 1341 C CA . GLN A 1 166 ? 10.201 10.312 -16.428 1.00 79.00 166 GLN A CA 1
ATOM 1342 C C . GLN A 1 166 ? 11.244 10.348 -17.548 1.00 79.00 166 GLN A C 1
ATOM 1344 O O . GLN A 1 166 ? 12.255 11.034 -17.426 1.00 79.00 166 GLN A O 1
ATOM 1349 N N . GLN A 1 167 ? 10.953 9.717 -18.689 1.00 82.31 167 GLN A N 1
ATOM 1350 C CA . GLN A 1 167 ? 11.820 9.765 -19.866 1.00 82.31 167 GLN A CA 1
ATOM 1351 C C . GLN A 1 167 ? 12.023 11.198 -20.381 1.00 82.31 167 GLN A C 1
ATOM 1353 O O . GLN A 1 167 ? 13.135 11.576 -20.750 1.00 82.31 167 GLN A O 1
ATOM 1358 N N . TYR A 1 168 ? 10.967 12.015 -20.398 1.00 85.69 168 TYR A N 1
ATOM 1359 C CA . TYR A 1 168 ? 11.049 13.420 -20.787 1.00 85.69 168 TYR A CA 1
ATOM 1360 C C . TYR A 1 168 ? 11.968 14.213 -19.848 1.00 85.69 168 TYR A C 1
ATOM 1362 O O . TYR A 1 168 ? 12.848 14.930 -20.327 1.00 85.69 168 TYR A O 1
ATOM 1370 N N . LYS A 1 169 ? 11.830 14.034 -18.527 1.00 86.31 169 LYS A N 1
ATOM 1371 C CA . LYS A 1 169 ? 12.705 14.673 -17.530 1.00 86.31 169 LYS A CA 1
ATOM 1372 C C . LYS A 1 169 ? 14.159 14.224 -17.668 1.00 86.31 169 LYS A C 1
ATOM 1374 O O . LYS A 1 169 ? 15.044 15.074 -17.681 1.00 86.31 169 LYS A O 1
ATOM 1379 N N . ILE A 1 170 ? 14.407 12.925 -17.860 1.00 85.38 170 ILE A N 1
ATOM 1380 C CA . ILE A 1 170 ? 15.751 12.386 -18.130 1.00 85.38 170 ILE A CA 1
ATOM 1381 C C . ILE A 1 170 ? 16.364 13.081 -19.345 1.00 85.38 170 ILE A C 1
ATOM 1383 O O . ILE A 1 170 ? 17.499 13.550 -19.275 1.00 85.38 170 ILE A O 1
ATOM 1387 N N . ASN A 1 171 ? 15.617 13.188 -20.446 1.00 88.38 171 ASN A N 1
ATOM 1388 C CA . ASN A 1 171 ? 16.102 13.825 -21.669 1.00 88.38 171 ASN A CA 1
ATOM 1389 C C . ASN A 1 171 ? 16.392 15.319 -21.454 1.00 88.38 171 ASN A C 1
ATOM 1391 O O . ASN A 1 171 ? 17.420 15.815 -21.911 1.00 88.38 171 ASN A O 1
ATOM 1395 N N . GLN A 1 172 ? 15.517 16.027 -20.734 1.00 91.88 172 GLN A N 1
ATOM 1396 C CA . GLN A 1 172 ? 15.689 17.444 -20.418 1.00 91.88 172 GLN A CA 1
ATOM 1397 C C . GLN A 1 172 ? 16.942 17.684 -19.560 1.00 91.88 172 GLN A C 1
ATOM 1399 O O . GLN A 1 172 ? 17.778 18.519 -19.907 1.00 91.88 172 GLN A O 1
ATOM 1404 N N . ILE A 1 173 ? 17.102 16.931 -18.468 1.00 91.94 173 ILE A N 1
ATOM 1405 C CA . ILE A 1 173 ? 18.256 17.044 -17.565 1.00 91.94 173 ILE A CA 1
ATOM 1406 C C . ILE A 1 173 ? 19.543 16.642 -18.287 1.00 91.94 173 ILE A C 1
ATOM 1408 O O . ILE A 1 173 ? 20.544 17.343 -18.175 1.00 91.94 173 ILE A O 1
ATOM 1412 N N . SER A 1 174 ? 19.512 15.577 -19.092 1.00 92.00 174 SER A N 1
ATOM 1413 C CA . SER A 1 174 ? 20.662 15.156 -19.905 1.00 92.00 174 SER A CA 1
ATOM 1414 C C . SER A 1 174 ? 21.102 16.251 -20.878 1.00 92.00 174 SER A C 1
ATOM 1416 O O . SER A 1 174 ? 22.300 16.482 -21.036 1.00 92.00 174 SER A O 1
ATOM 1418 N N . GLY A 1 175 ? 20.147 16.967 -21.485 1.00 93.50 175 GLY A N 1
ATOM 1419 C CA . GLY A 1 175 ? 20.431 18.148 -22.303 1.00 93.50 175 GLY A CA 1
ATOM 1420 C C . GLY A 1 175 ? 21.171 19.231 -21.513 1.00 93.50 175 GLY A C 1
ATOM 1421 O O . GLY A 1 175 ? 22.227 19.691 -21.944 1.00 93.50 175 GLY A O 1
ATOM 1422 N N . TYR A 1 176 ? 20.685 19.567 -20.312 1.00 95.00 176 TYR A N 1
ATOM 1423 C CA . TYR A 1 176 ? 21.349 20.543 -19.442 1.00 95.00 176 TYR A CA 1
ATOM 1424 C C . TYR A 1 176 ? 22.748 20.106 -18.994 1.00 95.00 176 TYR A C 1
ATOM 1426 O O . TYR A 1 176 ? 23.663 20.929 -18.996 1.00 95.00 176 TYR A O 1
ATOM 1434 N N . VAL A 1 177 ? 22.935 18.834 -18.628 1.00 94.69 177 VAL A N 1
ATOM 1435 C CA . VAL A 1 177 ? 24.256 18.283 -18.277 1.00 94.69 177 VAL A CA 1
ATOM 1436 C C . VAL A 1 177 ? 25.204 18.402 -19.467 1.00 94.69 177 VAL A C 1
ATOM 1438 O O . VAL A 1 177 ? 26.320 18.881 -19.302 1.00 94.69 177 VAL A O 1
ATOM 1441 N N . CYS A 1 178 ? 24.761 18.045 -20.676 1.00 94.62 178 CYS A N 1
ATOM 1442 C CA . CYS A 1 178 ? 25.573 18.160 -21.887 1.00 94.62 178 CYS A CA 1
ATOM 1443 C C . CYS A 1 178 ? 26.020 19.611 -22.143 1.00 94.62 178 CYS A C 1
ATOM 1445 O O . CYS A 1 178 ? 27.202 19.863 -22.396 1.00 94.62 178 CYS A O 1
ATOM 1447 N N . ASP A 1 179 ? 25.103 20.574 -22.027 1.00 95.94 179 ASP A N 1
ATOM 1448 C CA . ASP A 1 179 ? 25.409 21.995 -22.216 1.00 95.94 179 ASP A CA 1
ATOM 1449 C C . ASP A 1 179 ? 26.361 22.547 -21.146 1.00 95.94 179 ASP A C 1
ATOM 1451 O O . ASP A 1 179 ? 27.312 23.268 -21.469 1.00 95.94 179 ASP A O 1
ATOM 1455 N N . LEU A 1 180 ? 26.142 22.204 -19.872 1.00 95.19 180 LEU A N 1
ATOM 1456 C CA . LEU A 1 180 ? 27.005 22.631 -18.770 1.00 95.19 180 LEU A CA 1
ATOM 1457 C C . LEU A 1 180 ? 28.392 21.989 -18.854 1.00 95.19 180 LEU A C 1
ATOM 1459 O O . LEU A 1 180 ? 29.387 22.687 -18.675 1.00 95.19 180 LEU A O 1
ATOM 1463 N N . SER A 1 181 ? 28.480 20.704 -19.195 1.00 94.81 181 SER A N 1
ATOM 1464 C CA . SER A 1 181 ? 29.748 19.993 -19.377 1.00 94.81 181 SER A CA 1
ATOM 1465 C C . SER A 1 181 ? 30.552 20.548 -20.549 1.00 94.81 181 SER A C 1
ATOM 1467 O O . SER A 1 181 ? 31.770 20.701 -20.437 1.00 94.81 181 SER A O 1
ATOM 1469 N N . ARG A 1 182 ? 29.887 20.944 -21.645 1.00 97.12 182 ARG A N 1
ATOM 1470 C CA . ARG A 1 182 ? 30.538 21.666 -22.748 1.00 97.12 182 ARG A CA 1
ATOM 1471 C C . ARG A 1 182 ? 31.125 22.995 -22.270 1.00 97.12 182 ARG A C 1
ATOM 1473 O O . ARG A 1 182 ? 32.308 23.245 -22.492 1.00 97.12 182 ARG A O 1
ATOM 1480 N N . ARG A 1 183 ? 30.336 23.817 -21.566 1.00 95.69 183 ARG A N 1
ATOM 1481 C CA . ARG A 1 183 ? 30.806 25.096 -20.997 1.00 95.69 183 ARG A CA 1
ATOM 1482 C C . ARG A 1 183 ? 31.951 24.896 -20.004 1.00 95.69 183 ARG A C 1
ATOM 1484 O O . ARG A 1 183 ? 32.917 25.651 -20.028 1.00 95.69 183 ARG A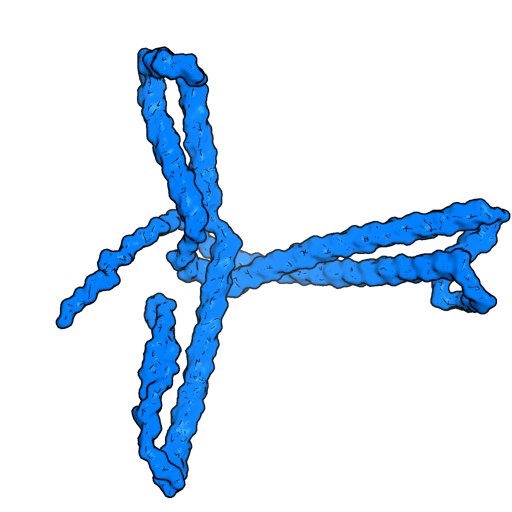 O 1
ATOM 1491 N N . LEU A 1 184 ? 31.877 23.868 -19.160 1.00 96.31 184 LEU A N 1
ATOM 1492 C CA . LEU A 1 184 ? 32.945 23.514 -18.228 1.00 96.31 184 LEU A CA 1
ATOM 1493 C C . LEU A 1 184 ? 34.229 23.141 -18.978 1.00 96.31 184 LEU A C 1
ATOM 1495 O O . LEU A 1 184 ? 35.311 23.549 -18.568 1.00 96.31 184 LEU A O 1
ATOM 1499 N N . GLY A 1 185 ? 34.121 22.407 -20.089 1.00 95.62 185 GLY A N 1
ATOM 1500 C CA . GLY A 1 185 ? 35.243 22.097 -20.977 1.00 95.62 185 GLY A CA 1
ATOM 1501 C C . GLY A 1 185 ? 35.895 23.348 -21.573 1.00 95.62 185 GLY A C 1
ATOM 1502 O O . GLY A 1 185 ? 37.115 23.486 -21.512 1.00 95.62 185 GLY A O 1
ATOM 1503 N N . GLU A 1 186 ? 35.092 24.291 -22.073 1.00 95.56 186 GLU A N 1
ATOM 1504 C CA . GLU A 1 186 ? 35.569 25.589 -22.578 1.00 95.56 186 GLU A CA 1
ATOM 1505 C C . GLU A 1 186 ? 36.292 26.385 -21.480 1.00 95.56 186 GLU A C 1
ATOM 1507 O O . GLU A 1 186 ? 37.389 26.903 -21.694 1.00 95.56 186 GLU A O 1
ATOM 1512 N N . MET A 1 187 ? 35.731 26.439 -20.268 1.00 95.62 187 MET A N 1
ATOM 1513 C CA . MET A 1 187 ? 36.385 27.131 -19.158 1.00 95.62 187 MET A CA 1
ATOM 1514 C C . MET A 1 187 ? 37.649 26.411 -18.679 1.00 95.62 187 MET A C 1
ATOM 1516 O O . MET A 1 187 ? 38.621 27.079 -18.347 1.00 95.62 187 MET A O 1
ATOM 1520 N N . LYS A 1 188 ? 37.699 25.073 -18.696 1.00 95.12 188 LYS A N 1
ATOM 1521 C CA . LYS A 1 188 ? 38.931 24.319 -18.403 1.00 95.12 188 LYS A CA 1
ATOM 1522 C C . LYS A 1 188 ? 40.063 24.683 -19.364 1.00 95.12 188 LYS A C 1
ATOM 1524 O O . LYS A 1 188 ? 41.202 24.768 -18.923 1.00 95.12 188 LYS A O 1
ATOM 1529 N N . GLN A 1 189 ? 39.761 24.928 -20.640 1.00 95.50 189 GLN A N 1
ATOM 1530 C CA . GLN A 1 189 ? 40.755 25.399 -21.611 1.00 95.50 189 GLN A CA 1
ATOM 1531 C C . GLN A 1 189 ? 41.229 26.822 -21.289 1.00 95.50 189 GLN A C 1
ATOM 1533 O O . GLN A 1 189 ? 42.427 27.080 -21.288 1.00 95.50 189 GLN A O 1
ATOM 1538 N N . ILE A 1 190 ? 40.312 27.735 -20.949 1.00 94.94 190 ILE A N 1
ATOM 1539 C CA . ILE A 1 190 ? 40.664 29.109 -20.543 1.00 94.94 190 ILE A CA 1
ATOM 1540 C C . ILE A 1 190 ? 41.521 29.107 -19.269 1.00 94.94 190 ILE A C 1
ATOM 1542 O O . ILE A 1 190 ? 42.480 29.865 -19.175 1.00 94.94 190 ILE A O 1
ATOM 1546 N N . ALA A 1 191 ? 41.216 28.229 -18.311 1.00 93.88 191 ALA A N 1
ATOM 1547 C CA . ALA A 1 191 ? 41.926 28.125 -17.038 1.00 93.88 191 ALA A CA 1
ATOM 1548 C C . ALA A 1 191 ? 43.409 27.727 -17.181 1.00 93.88 191 ALA A C 1
ATOM 1550 O O . ALA A 1 191 ? 44.176 27.911 -16.238 1.00 93.88 191 ALA A O 1
ATOM 1551 N N . GLN A 1 192 ? 43.818 27.192 -18.337 1.00 95.25 192 GLN A N 1
ATOM 1552 C CA . GLN A 1 192 ? 45.208 26.823 -18.621 1.00 95.25 192 GLN A CA 1
ATOM 1553 C C . GLN A 1 192 ? 46.091 28.030 -18.979 1.00 95.25 192 GLN A C 1
ATOM 1555 O O . GLN A 1 192 ? 47.313 27.907 -18.934 1.00 95.25 192 GLN A O 1
ATOM 1560 N N . ASP A 1 193 ? 45.505 29.190 -19.308 1.00 95.94 193 ASP A N 1
ATOM 1561 C CA . ASP A 1 193 ? 46.237 30.391 -19.721 1.00 95.94 193 ASP A CA 1
ATOM 1562 C C . ASP A 1 193 ? 45.733 31.651 -18.994 1.00 95.94 193 ASP A C 1
ATOM 1564 O O . ASP A 1 193 ? 44.609 32.124 -19.181 1.00 95.94 193 ASP A O 1
ATOM 1568 N N . SER A 1 194 ? 46.616 32.258 -18.197 1.00 94.69 194 SER A N 1
ATOM 1569 C CA . SER A 1 194 ? 46.322 33.479 -17.439 1.00 94.69 194 SER A CA 1
ATOM 1570 C C . SER A 1 194 ? 45.932 34.691 -18.302 1.00 94.69 194 SER A C 1
ATOM 1572 O O . SER A 1 194 ? 45.152 35.532 -17.849 1.00 94.69 194 SER A O 1
ATOM 1574 N N . GLU A 1 195 ? 46.414 34.794 -19.545 1.00 95.81 195 GLU A N 1
ATOM 1575 C CA . GLU A 1 195 ? 46.024 35.873 -20.461 1.00 95.81 195 GLU A CA 1
ATOM 1576 C C . GLU A 1 195 ? 44.611 35.653 -21.019 1.00 95.81 195 GLU A C 1
ATOM 1578 O O . GLU A 1 195 ? 43.861 36.615 -21.222 1.00 95.81 195 GLU A O 1
ATOM 1583 N N . LEU A 1 196 ? 44.199 34.395 -21.216 1.00 95.06 196 LEU A N 1
ATOM 1584 C CA . LEU A 1 196 ? 42.824 34.066 -21.598 1.00 95.06 196 LEU A CA 1
ATOM 1585 C C . LEU A 1 196 ? 41.839 34.356 -20.462 1.00 95.06 196 LEU A C 1
ATOM 1587 O O . LEU A 1 196 ? 40.755 34.872 -20.739 1.00 95.06 196 LEU A O 1
ATOM 1591 N N . ILE A 1 197 ? 42.228 34.121 -19.204 1.00 95.06 197 ILE A N 1
ATOM 1592 C CA . ILE A 1 197 ? 41.426 34.494 -18.027 1.00 95.06 197 ILE A CA 1
ATOM 1593 C C . ILE A 1 197 ? 41.171 36.007 -18.014 1.00 95.06 197 ILE A C 1
ATOM 1595 O O . ILE A 1 197 ? 40.016 36.430 -18.000 1.00 95.06 197 ILE A O 1
ATOM 1599 N N . LYS A 1 198 ? 42.220 36.836 -18.127 1.00 95.00 198 LYS A N 1
ATOM 1600 C CA . LYS A 1 198 ? 42.075 38.306 -18.161 1.00 95.00 198 LYS A CA 1
ATOM 1601 C C . LYS A 1 198 ? 41.193 38.777 -19.319 1.00 95.00 198 LYS A C 1
ATOM 1603 O O . LYS A 1 198 ? 40.369 39.678 -19.153 1.00 95.00 198 LYS A O 1
ATOM 1608 N N . LYS A 1 199 ? 41.347 38.180 -20.510 1.00 95.69 199 LYS A N 1
ATOM 1609 C CA . LYS A 1 199 ? 40.498 38.486 -21.677 1.00 95.69 199 LYS A CA 1
ATOM 1610 C C . LYS A 1 199 ? 39.038 38.119 -21.424 1.00 95.69 199 LYS A C 1
ATOM 1612 O O . LYS A 1 199 ? 38.152 38.884 -21.807 1.00 95.69 199 LYS A O 1
ATOM 1617 N N . TRP A 1 200 ? 38.786 36.979 -20.786 1.00 96.12 200 TRP A N 1
ATOM 1618 C CA . TRP A 1 200 ? 37.442 36.551 -20.418 1.00 96.12 200 TRP A CA 1
ATOM 1619 C C . TRP A 1 200 ? 36.816 37.500 -19.394 1.00 96.12 200 TRP A C 1
ATOM 1621 O O . TRP A 1 200 ? 35.698 37.955 -19.620 1.00 96.12 200 TRP A O 1
ATOM 1631 N N . GLU A 1 201 ? 37.536 37.870 -18.334 1.00 94.19 201 GLU A N 1
ATOM 1632 C CA . GLU A 1 201 ? 37.039 38.784 -17.293 1.00 94.19 201 GLU A CA 1
ATOM 1633 C C . GLU A 1 201 ? 36.759 40.179 -17.858 1.00 94.19 201 GLU A C 1
ATOM 1635 O O . GLU A 1 201 ? 35.717 40.768 -17.582 1.00 94.19 201 GLU A O 1
ATOM 1640 N N . LYS A 1 202 ? 37.620 40.675 -18.755 1.00 95.56 202 LYS A N 1
ATOM 1641 C CA . LYS A 1 202 ? 37.382 41.937 -19.467 1.00 95.56 202 LYS A CA 1
ATOM 1642 C C . LYS A 1 202 ? 36.126 41.882 -20.343 1.00 95.56 202 LYS A C 1
ATOM 1644 O O . LYS A 1 202 ? 35.383 42.858 -20.415 1.00 95.56 202 LYS A O 1
ATOM 1649 N N . LYS A 1 203 ? 35.893 40.760 -21.033 1.00 94.81 203 LYS A N 1
ATOM 1650 C CA . LYS A 1 203 ? 34.712 40.565 -21.891 1.00 94.81 203 LYS A CA 1
ATOM 1651 C C . LYS A 1 203 ? 33.428 40.376 -21.074 1.00 94.81 203 LYS A C 1
ATOM 1653 O O . LYS A 1 203 ? 32.361 40.758 -21.542 1.00 94.81 203 LYS A O 1
ATOM 1658 N N . ASN A 1 204 ? 33.535 39.827 -19.866 1.00 93.06 204 ASN A N 1
ATOM 1659 C CA . ASN A 1 204 ? 32.419 39.501 -18.981 1.00 93.06 204 ASN A CA 1
ATOM 1660 C C . ASN A 1 204 ? 32.468 40.329 -17.689 1.00 93.06 204 ASN A C 1
ATOM 1662 O O . ASN A 1 204 ? 32.275 39.799 -16.602 1.00 93.06 204 ASN A O 1
ATOM 1666 N N . TYR A 1 205 ? 32.699 41.637 -17.800 1.00 89.19 205 TYR A N 1
ATOM 1667 C CA . TYR A 1 205 ? 32.908 42.527 -16.648 1.00 89.19 205 TYR A CA 1
ATOM 1668 C C . TYR A 1 205 ? 31.714 42.620 -15.675 1.00 89.19 205 TYR A C 1
ATOM 1670 O O . TYR A 1 205 ? 31.882 43.071 -14.547 1.00 89.19 205 TYR A O 1
ATOM 1678 N N . MET A 1 206 ? 30.516 42.203 -16.105 1.00 87.75 206 MET A N 1
ATOM 1679 C CA . MET A 1 206 ? 29.311 42.112 -15.265 1.00 87.75 206 MET A CA 1
ATOM 1680 C C . MET A 1 206 ? 29.123 40.736 -14.606 1.00 87.75 206 MET A C 1
ATOM 1682 O O . MET A 1 206 ? 28.183 40.549 -13.838 1.00 87.75 206 MET A O 1
ATOM 1686 N N . SER A 1 207 ? 29.956 39.752 -14.945 1.00 86.19 207 SER A N 1
ATOM 1687 C CA . SER A 1 207 ? 29.910 38.415 -14.354 1.00 86.19 207 SER A CA 1
ATOM 1688 C C . SER A 1 207 ? 30.799 38.341 -13.109 1.00 86.19 207 SER A C 1
ATOM 1690 O O . SER A 1 207 ? 31.723 39.145 -12.963 1.00 86.19 207 SER A O 1
ATOM 1692 N N . PRO A 1 208 ? 30.561 37.365 -12.215 1.00 87.56 208 PRO A N 1
ATOM 1693 C CA . PRO A 1 208 ? 31.508 37.025 -11.160 1.00 87.56 208 PRO A CA 1
ATOM 1694 C C . PRO A 1 208 ? 32.910 36.749 -11.719 1.00 87.56 208 PRO A C 1
ATOM 1696 O O . PRO A 1 208 ? 33.069 36.478 -12.913 1.00 87.56 208 PRO A O 1
ATOM 1699 N N . SER A 1 209 ? 33.926 36.776 -10.849 1.00 94.75 209 SER A N 1
ATOM 1700 C CA . SER A 1 209 ? 35.298 36.429 -11.243 1.00 94.75 209 SER A CA 1
ATOM 1701 C C . SER A 1 209 ? 35.335 35.088 -11.976 1.00 94.75 209 SER A C 1
ATOM 1703 O O . SER A 1 209 ? 34.507 34.207 -11.718 1.00 94.75 209 SER A O 1
ATOM 1705 N N . PHE A 1 210 ? 36.313 34.906 -12.868 1.00 93.88 210 PHE A N 1
ATOM 1706 C CA . PHE A 1 210 ? 36.409 33.672 -13.652 1.00 93.88 210 PHE A CA 1
ATOM 1707 C C . PHE A 1 210 ? 36.396 32.425 -12.757 1.00 93.88 210 PHE A C 1
ATOM 1709 O O . PHE A 1 210 ? 35.716 31.447 -13.059 1.00 93.88 210 PHE A O 1
ATOM 1716 N N . LYS A 1 211 ? 37.091 32.497 -11.613 1.00 94.38 211 LYS A N 1
ATOM 1717 C CA . LYS A 1 211 ? 37.110 31.440 -10.597 1.00 94.38 211 LYS A CA 1
ATOM 1718 C C . LYS A 1 211 ? 35.706 31.103 -10.086 1.00 94.38 211 LYS A C 1
ATOM 1720 O O . LYS A 1 211 ? 35.348 29.931 -10.058 1.00 94.38 211 LYS A O 1
ATOM 1725 N N . HIS A 1 212 ? 34.910 32.108 -9.725 1.00 94.94 212 HIS A N 1
ATOM 1726 C CA . HIS A 1 212 ? 33.559 31.879 -9.216 1.00 94.94 212 HIS A CA 1
ATOM 1727 C C . HIS A 1 212 ? 32.638 31.298 -10.293 1.00 94.94 212 HIS A C 1
ATOM 1729 O O . HIS A 1 212 ? 31.939 30.325 -10.038 1.00 94.94 212 HIS A O 1
ATOM 1735 N N . ALA A 1 213 ? 32.691 31.831 -11.517 1.00 93.19 213 ALA A N 1
ATOM 1736 C CA . ALA A 1 213 ? 31.920 31.295 -12.637 1.00 93.19 213 ALA A CA 1
ATOM 1737 C C . ALA A 1 213 ? 32.316 29.841 -12.969 1.00 93.19 213 ALA A C 1
ATOM 1739 O O . ALA A 1 213 ? 31.459 29.021 -13.297 1.00 93.19 213 ALA A O 1
ATOM 1740 N N . TYR A 1 214 ? 33.606 29.503 -12.857 1.00 93.81 214 TYR A N 1
ATOM 1741 C CA . TYR A 1 214 ? 34.110 28.145 -13.064 1.00 93.81 214 TYR A CA 1
ATOM 1742 C C . TYR A 1 214 ? 33.561 27.175 -12.010 1.00 93.81 214 TYR A C 1
ATOM 1744 O O . TYR A 1 214 ? 33.013 26.127 -12.356 1.00 93.81 214 TYR A O 1
ATOM 1752 N N . GLU A 1 215 ? 33.664 27.550 -10.732 1.00 95.25 215 GLU A N 1
ATOM 1753 C CA . GLU A 1 215 ? 33.145 26.774 -9.601 1.00 95.25 215 GLU A CA 1
ATOM 1754 C C . GLU A 1 215 ? 31.618 26.610 -9.681 1.00 95.25 215 GLU A C 1
ATOM 1756 O O . GLU A 1 215 ? 31.101 25.518 -9.446 1.00 95.25 215 GLU A O 1
ATOM 1761 N N . GLU A 1 216 ? 30.891 27.655 -10.087 1.00 95.31 216 GLU A N 1
ATOM 1762 C CA . GLU A 1 216 ? 29.436 27.621 -10.254 1.00 95.31 216 GLU A CA 1
ATOM 1763 C C . GLU A 1 216 ? 29.005 26.636 -11.350 1.00 95.31 216 GLU A C 1
ATOM 1765 O O . GLU A 1 216 ? 28.093 25.833 -11.135 1.00 95.31 216 GLU A O 1
ATOM 1770 N N . ILE A 1 217 ? 29.672 26.647 -12.511 1.00 93.94 217 ILE A N 1
ATOM 1771 C CA . ILE A 1 217 ? 29.378 25.695 -13.591 1.00 93.94 217 ILE A CA 1
ATOM 1772 C C . ILE A 1 217 ? 29.741 24.271 -13.165 1.00 93.94 217 ILE A C 1
ATOM 1774 O O . ILE A 1 217 ? 28.956 23.356 -13.411 1.00 93.94 217 ILE A O 1
ATOM 1778 N N . GLN A 1 218 ? 30.878 24.072 -12.493 1.00 96.25 218 GLN A N 1
ATOM 1779 C CA . GLN A 1 218 ? 31.281 22.760 -11.985 1.00 96.25 218 GLN A CA 1
ATOM 1780 C C . GLN A 1 218 ? 30.257 22.201 -10.983 1.00 96.25 218 GLN A C 1
ATOM 1782 O O . GLN A 1 218 ? 29.817 21.059 -11.122 1.00 96.25 218 GLN A O 1
ATOM 1787 N N . ALA A 1 219 ? 29.818 23.014 -10.019 1.00 95.38 219 ALA A N 1
ATOM 1788 C CA . ALA A 1 219 ? 28.762 22.645 -9.079 1.00 95.38 219 ALA A CA 1
ATOM 1789 C C . ALA A 1 219 ? 27.405 22.443 -9.779 1.00 95.38 219 ALA A C 1
ATOM 1791 O O . ALA A 1 219 ? 26.587 21.630 -9.348 1.00 95.38 219 ALA A O 1
ATOM 1792 N N . GLY A 1 220 ? 27.142 23.180 -10.860 1.00 95.50 220 GLY A N 1
ATOM 1793 C CA . GLY A 1 220 ? 25.970 23.004 -11.714 1.00 95.50 220 GLY A CA 1
ATOM 1794 C C . GLY A 1 220 ? 25.934 21.636 -12.396 1.00 95.50 220 GLY A C 1
ATOM 1795 O O . GLY A 1 220 ? 24.900 20.975 -12.338 1.00 95.50 220 GLY A O 1
ATOM 1796 N N . VAL A 1 221 ? 27.052 21.199 -12.990 1.00 94.81 221 VAL A N 1
ATOM 1797 C CA . VAL A 1 221 ? 27.187 19.861 -13.597 1.00 94.81 221 VAL A CA 1
ATOM 1798 C C . VAL A 1 221 ? 26.927 18.782 -12.549 1.00 94.81 221 VAL A C 1
ATOM 1800 O O . VAL A 1 221 ? 26.009 17.989 -12.731 1.00 94.81 221 VAL A O 1
ATOM 1803 N N . ALA A 1 222 ? 27.641 18.823 -11.419 1.00 94.44 222 ALA A N 1
ATOM 1804 C CA . ALA A 1 222 ? 27.513 17.813 -10.367 1.00 94.44 222 ALA A CA 1
ATOM 1805 C C . ALA A 1 222 ? 26.071 17.687 -9.836 1.00 94.44 222 ALA A C 1
ATOM 1807 O O . ALA A 1 222 ? 25.542 16.584 -9.733 1.00 94.44 222 ALA A O 1
ATOM 1808 N N . ARG A 1 223 ? 25.392 18.817 -9.573 1.00 95.56 223 ARG A N 1
ATOM 1809 C CA . ARG A 1 223 ? 23.984 18.814 -9.127 1.00 95.56 223 ARG A CA 1
ATOM 1810 C C . ARG A 1 223 ? 23.042 18.182 -10.152 1.00 95.56 223 ARG A C 1
ATOM 1812 O O . ARG A 1 223 ? 22.121 17.467 -9.771 1.00 95.56 223 ARG A O 1
ATOM 1819 N N . ARG A 1 224 ? 23.239 18.465 -11.443 1.00 94.12 224 ARG A N 1
ATOM 1820 C CA . ARG A 1 224 ? 22.381 17.925 -12.510 1.00 94.12 224 ARG A CA 1
ATOM 1821 C C . ARG A 1 224 ? 22.682 16.463 -12.814 1.00 94.12 224 ARG A C 1
ATOM 1823 O O . ARG A 1 224 ? 21.759 15.739 -13.160 1.00 94.12 224 ARG A O 1
ATOM 1830 N N . GLU A 1 225 ? 23.925 16.018 -12.659 1.00 91.69 225 GLU A N 1
ATOM 1831 C CA . GLU A 1 225 ? 24.285 14.599 -12.731 1.00 91.69 225 GLU A CA 1
ATOM 1832 C C . GLU A 1 225 ? 23.659 13.802 -11.580 1.00 91.69 225 GLU A C 1
ATOM 1834 O O . GLU A 1 225 ? 23.066 12.755 -11.824 1.00 91.69 225 GLU A O 1
ATOM 1839 N N . GLU A 1 226 ? 23.691 14.328 -10.351 1.00 91.56 226 GLU A N 1
ATOM 1840 C CA . GLU A 1 226 ? 23.014 13.716 -9.200 1.00 91.56 226 GLU A CA 1
ATOM 1841 C C . GLU A 1 226 ? 21.493 13.626 -9.418 1.00 91.56 226 GLU A C 1
ATOM 1843 O O . GLU A 1 226 ? 20.869 12.596 -9.165 1.00 91.56 226 GLU A O 1
ATOM 1848 N N . GLU A 1 227 ? 20.879 14.701 -9.917 1.00 89.50 227 GLU A N 1
ATOM 1849 C CA . GLU A 1 227 ? 19.456 14.721 -10.264 1.00 89.50 227 GLU A CA 1
ATOM 1850 C C . GLU A 1 227 ? 19.129 13.721 -11.382 1.00 89.50 227 GLU A C 1
ATOM 1852 O O . GLU A 1 227 ? 18.139 12.995 -11.295 1.00 89.50 227 GLU A O 1
ATOM 1857 N N . LEU A 1 228 ? 19.971 13.650 -12.417 1.00 87.06 228 LEU A N 1
ATOM 1858 C CA . LEU A 1 228 ? 19.819 12.700 -13.513 1.00 87.06 228 LEU A CA 1
ATOM 1859 C C . LEU A 1 228 ? 19.854 11.261 -13.004 1.00 87.06 228 LEU A C 1
ATOM 1861 O O . LEU A 1 228 ? 19.048 10.449 -13.449 1.00 87.06 228 LEU A O 1
ATOM 1865 N N . GLU A 1 229 ? 20.751 10.955 -12.071 1.00 85.31 229 GLU A N 1
ATOM 1866 C CA . GLU A 1 229 ? 20.856 9.621 -11.492 1.00 85.31 229 GLU A CA 1
ATOM 1867 C C . GLU A 1 229 ? 19.594 9.257 -10.701 1.00 85.31 229 GLU A C 1
ATOM 1869 O O . GLU A 1 229 ? 19.020 8.194 -10.927 1.00 85.31 229 GLU A O 1
ATOM 1874 N N . LYS A 1 230 ? 19.053 10.189 -9.902 1.00 84.12 230 LYS A N 1
ATOM 1875 C CA . LYS A 1 230 ? 17.754 10.016 -9.217 1.00 84.12 230 LYS A CA 1
ATOM 1876 C C . LYS A 1 230 ? 16.593 9.768 -10.186 1.00 84.12 230 LYS A C 1
ATOM 1878 O O . LYS A 1 230 ? 15.670 9.027 -9.868 1.00 84.12 230 LYS A O 1
ATOM 1883 N N . PHE A 1 231 ? 16.600 10.381 -11.370 1.00 77.06 231 PHE A N 1
ATOM 1884 C CA . PHE A 1 231 ? 15.567 10.114 -12.377 1.00 77.06 231 PHE A CA 1
ATOM 1885 C C . PHE A 1 231 ? 15.819 8.849 -13.195 1.00 77.06 231 PHE A C 1
ATOM 1887 O O . PHE A 1 231 ? 14.862 8.299 -13.735 1.00 77.06 231 PHE A O 1
ATOM 1894 N N . LYS A 1 232 ? 17.065 8.386 -13.315 1.00 73.50 232 LYS A N 1
ATOM 1895 C CA . LYS A 1 232 ? 17.402 7.118 -13.974 1.00 73.50 232 LYS A CA 1
ATOM 1896 C C . LYS A 1 232 ? 17.102 5.916 -13.098 1.00 73.50 232 LYS A C 1
ATOM 1898 O O . LYS A 1 232 ? 16.754 4.869 -13.641 1.00 73.50 232 LYS A O 1
ATOM 1903 N N . THR A 1 233 ? 17.209 6.060 -11.775 1.00 71.94 233 THR A N 1
ATOM 1904 C CA . THR A 1 233 ? 16.744 5.022 -10.861 1.00 71.94 233 THR A CA 1
ATOM 1905 C C . THR A 1 233 ? 15.272 4.758 -11.150 1.00 71.94 233 THR A C 1
ATOM 1907 O O . THR A 1 233 ? 14.431 5.659 -11.096 1.00 71.94 233 THR A O 1
ATOM 1910 N N . VAL A 1 234 ? 14.986 3.521 -11.549 1.00 64.69 234 VAL A N 1
ATOM 1911 C CA . VAL A 1 234 ? 13.633 3.029 -11.777 1.00 64.69 234 VAL A CA 1
ATOM 1912 C C . VAL A 1 234 ? 12.827 3.314 -10.517 1.00 64.69 234 VAL A C 1
ATOM 1914 O O . VAL A 1 234 ? 13.227 2.881 -9.436 1.00 64.69 234 VAL A O 1
ATOM 1917 N N . ASP A 1 235 ? 11.714 4.044 -10.643 1.00 66.56 235 ASP A N 1
ATOM 1918 C CA . ASP A 1 235 ? 10.793 4.176 -9.519 1.00 66.56 235 ASP A CA 1
ATOM 1919 C C . ASP A 1 235 ? 10.317 2.768 -9.165 1.00 66.56 235 ASP A C 1
ATOM 1921 O O . ASP A 1 235 ? 9.560 2.143 -9.918 1.00 66.56 235 ASP A O 1
ATOM 1925 N N . GLN A 1 236 ? 10.810 2.265 -8.031 1.00 73.25 236 GLN A N 1
ATOM 1926 C CA . GLN A 1 236 ? 10.503 0.926 -7.560 1.00 73.25 236 GLN A CA 1
ATOM 1927 C C . GLN A 1 236 ? 8.993 0.731 -7.480 1.00 73.25 236 GLN A C 1
ATOM 1929 O O . GLN A 1 236 ? 8.516 -0.355 -7.790 1.00 73.25 236 GLN A O 1
ATOM 1934 N N . LYS A 1 237 ? 8.217 1.775 -7.164 1.00 81.06 237 LYS A N 1
ATOM 1935 C CA . LYS A 1 237 ? 6.761 1.678 -7.089 1.00 81.06 237 LYS A CA 1
ATOM 1936 C C . LYS A 1 237 ? 6.130 1.445 -8.459 1.00 81.06 237 LYS A C 1
ATOM 1938 O O . LYS A 1 237 ? 5.386 0.479 -8.617 1.00 81.06 237 LYS A O 1
ATOM 1943 N N . HIS A 1 238 ? 6.431 2.276 -9.457 1.00 79.06 238 HIS A N 1
ATOM 1944 C CA . HIS A 1 238 ? 5.888 2.098 -10.809 1.00 79.06 238 HIS A CA 1
ATOM 1945 C C . HIS A 1 238 ? 6.350 0.797 -11.468 1.00 79.06 238 HIS A C 1
ATOM 1947 O O . HIS A 1 238 ? 5.567 0.140 -12.153 1.00 79.06 238 HIS A O 1
ATOM 1953 N N . PHE A 1 239 ? 7.591 0.384 -11.223 1.00 83.38 239 PHE A N 1
ATOM 1954 C CA . PHE A 1 239 ? 8.093 -0.886 -11.732 1.00 83.38 239 PHE A CA 1
ATOM 1955 C C . PHE A 1 239 ? 7.424 -2.089 -11.068 1.00 83.38 239 PHE A C 1
ATOM 1957 O O . PHE A 1 239 ? 6.985 -3.005 -11.762 1.00 83.38 239 PHE A O 1
ATOM 1964 N N . ARG A 1 240 ? 7.250 -2.056 -9.741 1.00 87.50 240 ARG A N 1
ATOM 1965 C CA . ARG A 1 240 ? 6.472 -3.067 -9.014 1.00 87.50 240 ARG A CA 1
ATOM 1966 C C . ARG A 1 240 ? 5.039 -3.135 -9.535 1.00 87.50 240 ARG A C 1
ATOM 1968 O O . ARG A 1 240 ? 4.553 -4.222 -9.822 1.00 87.50 240 ARG A O 1
ATOM 1975 N N . GLN A 1 241 ? 4.386 -1.990 -9.742 1.00 87.81 241 GLN A N 1
ATOM 1976 C CA . GLN A 1 241 ? 3.044 -1.921 -10.334 1.00 87.81 241 GLN A CA 1
ATOM 1977 C C . GLN A 1 241 ? 2.991 -2.516 -11.745 1.00 87.81 241 GLN A C 1
ATOM 1979 O O . GLN A 1 241 ? 2.047 -3.232 -12.067 1.00 87.81 241 GLN A O 1
ATOM 1984 N N . PHE A 1 242 ? 3.998 -2.247 -12.579 1.00 88.38 242 PHE A N 1
ATOM 1985 C CA . PHE A 1 242 ? 4.100 -2.838 -13.909 1.00 88.38 242 PHE A CA 1
ATOM 1986 C C . PHE A 1 242 ? 4.216 -4.363 -13.843 1.00 88.38 242 PHE A C 1
ATOM 1988 O O . PHE A 1 242 ? 3.476 -5.049 -14.545 1.00 88.38 242 PHE A O 1
ATOM 1995 N N . ILE A 1 243 ? 5.093 -4.889 -12.983 1.00 89.25 243 ILE A N 1
ATOM 1996 C CA . ILE A 1 243 ? 5.253 -6.335 -12.794 1.00 89.25 243 ILE A CA 1
ATOM 1997 C C . ILE A 1 243 ? 3.951 -6.958 -12.285 1.00 89.25 243 ILE A C 1
ATOM 1999 O O . ILE A 1 243 ? 3.523 -7.972 -12.836 1.00 89.25 243 ILE A O 1
ATOM 2003 N N . ARG A 1 244 ? 3.289 -6.330 -11.300 1.00 91.69 244 ARG A N 1
ATOM 2004 C CA . ARG A 1 244 ? 1.987 -6.779 -10.784 1.00 91.69 244 ARG A CA 1
ATOM 2005 C C . ARG A 1 244 ? 0.952 -6.884 -11.901 1.00 91.69 244 ARG A C 1
ATOM 2007 O O . ARG A 1 244 ? 0.473 -7.971 -12.208 1.00 91.69 244 ARG A O 1
ATOM 2014 N N . ALA A 1 245 ? 0.716 -5.776 -12.604 1.00 89.62 245 ALA A N 1
ATOM 2015 C CA . ALA A 1 245 ? -0.250 -5.724 -13.695 1.00 89.62 245 ALA A CA 1
ATOM 2016 C C . ALA A 1 245 ? 0.071 -6.730 -14.810 1.00 89.62 245 ALA A C 1
ATOM 2018 O O . ALA A 1 245 ? -0.828 -7.367 -15.357 1.00 89.62 245 ALA A O 1
ATOM 2019 N N . ARG A 1 246 ? 1.353 -6.890 -15.158 1.00 89.62 246 ARG A N 1
ATOM 2020 C CA . ARG A 1 246 ? 1.772 -7.840 -16.187 1.00 89.62 246 ARG A CA 1
ATOM 2021 C C . ARG A 1 246 ? 1.480 -9.277 -15.764 1.00 89.62 246 ARG A C 1
ATOM 2023 O O . ARG A 1 246 ? 0.901 -10.023 -16.554 1.00 89.62 246 ARG A O 1
ATOM 2030 N N . ARG A 1 247 ? 1.827 -9.638 -14.528 1.00 89.81 247 ARG A N 1
ATOM 2031 C CA . ARG A 1 247 ? 1.600 -10.980 -13.992 1.00 89.81 247 ARG A CA 1
ATOM 2032 C C . ARG A 1 247 ? 0.111 -11.310 -13.900 1.00 89.81 247 ARG A C 1
ATOM 2034 O O . ARG A 1 247 ? -0.283 -12.404 -14.300 1.00 89.81 247 ARG A O 1
ATOM 2041 N N . ASP A 1 248 ? -0.708 -10.359 -13.464 1.00 87.81 248 ASP A N 1
ATOM 2042 C CA . ASP A 1 248 ? -2.162 -10.523 -13.362 1.00 87.81 248 ASP A CA 1
ATOM 2043 C C . ASP A 1 248 ? -2.817 -10.742 -14.731 1.00 87.81 248 ASP A C 1
ATOM 2045 O O . ASP A 1 248 ? -3.691 -11.602 -14.885 1.00 87.81 248 ASP A O 1
ATOM 2049 N N . ILE A 1 249 ? -2.370 -9.999 -15.750 1.00 88.31 249 ILE A N 1
ATOM 2050 C CA . ILE A 1 249 ? -2.829 -10.175 -17.134 1.00 88.31 249 ILE A CA 1
ATOM 2051 C C . ILE A 1 249 ? -2.475 -11.575 -17.638 1.00 88.31 249 ILE A C 1
ATOM 2053 O O . ILE A 1 249 ? -3.321 -12.237 -18.237 1.00 88.31 249 ILE A O 1
ATOM 2057 N N . GLU A 1 250 ? -1.251 -12.042 -17.396 1.00 88.25 250 GLU A N 1
ATOM 2058 C CA . GLU A 1 250 ? -0.815 -13.367 -17.840 1.00 88.25 250 GLU A CA 1
ATOM 2059 C C . GLU A 1 250 ? -1.545 -14.497 -17.108 1.00 88.25 250 GLU A C 1
ATOM 2061 O O . GLU A 1 250 ? -1.990 -15.450 -17.748 1.00 88.25 250 GLU A O 1
ATOM 2066 N N . ALA A 1 251 ? -1.760 -14.369 -15.796 1.00 88.31 251 ALA A N 1
ATOM 2067 C CA . ALA A 1 251 ? -2.560 -15.318 -15.025 1.00 88.31 251 ALA A CA 1
ATOM 2068 C C . ALA A 1 251 ? -4.012 -15.379 -15.532 1.00 88.31 251 ALA A C 1
ATOM 2070 O O . ALA A 1 251 ? -4.557 -16.465 -15.748 1.00 88.31 251 ALA A O 1
ATOM 2071 N N . SER A 1 252 ? -4.619 -14.218 -15.796 1.00 88.88 252 SER A N 1
ATOM 2072 C CA . SER A 1 252 ? -5.977 -14.116 -16.347 1.00 88.88 252 SER A CA 1
ATOM 2073 C C . SER A 1 252 ? -6.076 -14.723 -17.748 1.00 88.88 252 SER A C 1
ATOM 2075 O O . SER A 1 252 ? -7.040 -15.421 -18.068 1.00 88.88 252 SER A O 1
ATOM 2077 N N . LEU A 1 253 ? -5.065 -14.495 -18.588 1.00 89.38 253 LEU A N 1
ATOM 2078 C CA . LEU A 1 253 ? -4.988 -15.055 -19.933 1.00 89.38 253 LEU A CA 1
ATOM 2079 C C . LEU A 1 253 ? -4.841 -16.579 -19.900 1.00 89.38 253 LEU A C 1
ATOM 2081 O O . LEU A 1 253 ? -5.529 -17.274 -20.646 1.00 89.38 253 LEU A O 1
ATOM 2085 N N . GLN A 1 254 ? -4.009 -17.107 -19.002 1.00 89.94 254 GLN A N 1
ATOM 2086 C CA . GLN A 1 254 ? -3.860 -18.547 -18.818 1.00 89.94 254 GLN A CA 1
ATOM 2087 C C . GLN A 1 254 ? -5.173 -19.190 -18.351 1.00 89.94 254 GLN A C 1
ATOM 2089 O O . GLN A 1 254 ? -5.573 -20.229 -18.878 1.00 89.94 254 GLN A O 1
ATOM 2094 N N . ALA A 1 255 ? -5.883 -18.557 -17.412 1.00 91.69 255 ALA A N 1
ATOM 2095 C CA . ALA A 1 255 ? -7.196 -19.021 -16.965 1.00 91.69 255 ALA A CA 1
ATOM 2096 C C . ALA A 1 255 ? -8.223 -19.039 -18.112 1.00 91.69 255 ALA A C 1
ATOM 2098 O O . ALA A 1 255 ? -8.971 -20.010 -18.257 1.00 91.69 255 ALA A O 1
ATOM 2099 N N . LEU A 1 256 ? -8.223 -18.008 -18.965 1.00 91.31 256 LEU A N 1
ATOM 2100 C CA . LEU A 1 256 ? -9.077 -17.944 -20.152 1.00 91.31 256 LEU A CA 1
ATOM 2101 C C . LEU A 1 256 ? -8.773 -19.079 -21.141 1.00 91.31 256 LEU A C 1
ATOM 2103 O O . LEU A 1 256 ? -9.707 -19.700 -21.649 1.00 91.31 256 LEU A O 1
ATOM 2107 N N . ILE A 1 257 ? -7.493 -19.372 -21.392 1.00 88.56 257 ILE A N 1
ATOM 2108 C CA . ILE A 1 257 ? -7.069 -20.472 -22.274 1.00 88.56 257 ILE A CA 1
ATOM 2109 C C . ILE A 1 257 ? -7.585 -21.811 -21.735 1.00 88.56 257 ILE A C 1
ATOM 2111 O O . ILE A 1 257 ? -8.243 -22.550 -22.465 1.00 88.56 257 ILE A O 1
ATOM 2115 N N . VAL A 1 258 ? -7.405 -22.085 -20.439 1.00 93.62 258 VAL A N 1
ATOM 2116 C CA . VAL A 1 258 ? -7.913 -23.312 -19.797 1.00 93.62 258 VAL A CA 1
ATOM 2117 C C . VAL A 1 258 ? -9.442 -23.407 -19.888 1.00 93.62 258 VAL A C 1
ATOM 2119 O O . VAL A 1 258 ? -10.004 -24.472 -20.159 1.00 93.62 258 VAL A O 1
ATOM 2122 N N . GLN A 1 259 ? -10.159 -22.300 -19.680 1.00 93.44 259 GLN A N 1
ATOM 2123 C CA . GLN A 1 259 ? -11.616 -22.275 -19.820 1.00 93.44 259 GLN A CA 1
ATOM 2124 C C . GLN A 1 259 ? -12.055 -22.547 -21.266 1.00 93.44 259 GLN A C 1
ATOM 2126 O O . GLN A 1 259 ? -13.026 -23.275 -21.492 1.00 93.44 259 GLN A O 1
ATOM 2131 N N . GLN A 1 260 ? -11.336 -21.991 -22.240 1.00 91.88 260 GLN A N 1
ATOM 2132 C CA . GLN A 1 260 ? -11.581 -22.208 -23.658 1.00 91.88 260 GLN A CA 1
ATOM 2133 C C . GLN A 1 260 ? -11.330 -23.667 -24.069 1.00 91.88 260 GLN A C 1
ATOM 2135 O O . GLN A 1 260 ? -12.162 -24.248 -24.768 1.00 91.88 260 GLN A O 1
ATOM 2140 N N . GLU A 1 261 ? -10.250 -24.288 -23.596 1.00 91.38 261 GLU A N 1
ATOM 2141 C CA . GLU A 1 261 ? -9.968 -25.712 -23.817 1.00 91.38 261 GLU A CA 1
ATOM 2142 C C . GLU A 1 261 ? -11.086 -26.600 -23.257 1.00 91.38 261 GLU A C 1
ATOM 2144 O O . GLU A 1 261 ? -11.605 -27.475 -23.955 1.00 91.38 261 GLU A O 1
ATOM 2149 N N . ASN A 1 262 ? -11.540 -26.320 -22.031 1.00 94.69 262 ASN A N 1
ATOM 2150 C CA . ASN A 1 262 ? -12.662 -27.026 -21.410 1.00 94.69 262 ASN A CA 1
ATOM 2151 C C . ASN A 1 262 ? -13.970 -26.865 -22.197 1.00 94.69 262 ASN A C 1
ATOM 2153 O O . ASN A 1 262 ? -14.757 -27.810 -22.309 1.00 94.69 262 ASN A O 1
ATOM 2157 N N . TYR A 1 263 ? -14.226 -25.671 -22.736 1.00 93.12 263 TYR A N 1
ATOM 2158 C CA . TYR A 1 263 ? -15.381 -25.417 -23.592 1.00 93.12 263 TYR A CA 1
ATOM 2159 C C . TYR A 1 263 ? -15.301 -26.228 -24.888 1.00 93.12 263 TYR A C 1
ATOM 2161 O O . TYR A 1 263 ? -16.268 -26.912 -25.232 1.00 93.12 263 TYR A O 1
ATOM 2169 N N . PHE A 1 264 ? -14.150 -26.226 -25.567 1.00 89.75 264 PHE A N 1
ATOM 2170 C CA . PHE A 1 264 ? -13.960 -27.018 -26.781 1.00 89.75 264 PHE A CA 1
ATOM 2171 C C . PHE A 1 264 ? -14.089 -28.518 -26.521 1.00 89.75 264 PHE A C 1
ATOM 2173 O O . PHE A 1 264 ? -14.765 -29.189 -27.289 1.00 89.75 264 PHE A O 1
ATOM 2180 N N . ALA A 1 265 ? -13.561 -29.037 -25.411 1.00 93.25 265 ALA A N 1
ATOM 2181 C CA . ALA A 1 265 ? -13.724 -30.445 -25.052 1.00 93.25 265 ALA A CA 1
ATOM 2182 C C . ALA 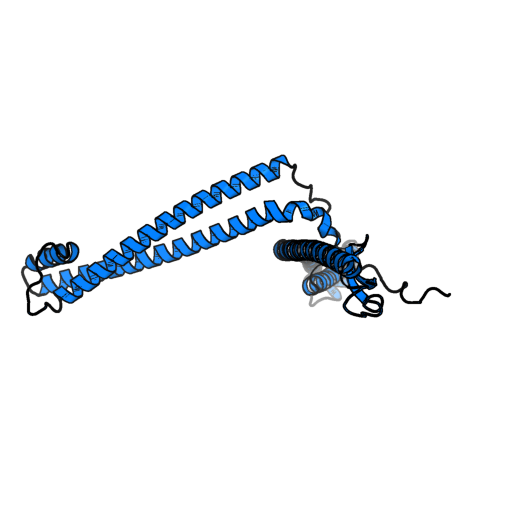A 1 265 ? -15.203 -30.833 -24.848 1.00 93.25 265 ALA A C 1
ATOM 2184 O O . ALA A 1 265 ? -15.655 -31.883 -25.314 1.00 93.25 265 ALA A O 1
ATOM 2185 N N . LYS A 1 266 ? -15.990 -29.973 -24.184 1.00 93.88 266 LYS A N 1
ATOM 2186 C CA . LYS A 1 266 ? -17.441 -30.177 -24.017 1.00 93.88 266 LYS A CA 1
ATOM 2187 C C . LYS A 1 266 ? -18.182 -30.112 -25.350 1.00 93.88 266 LYS A C 1
ATOM 2189 O O . LYS A 1 266 ? -19.097 -30.903 -25.572 1.00 93.88 266 LYS A O 1
ATOM 2194 N N . LEU A 1 267 ? -17.789 -29.190 -26.223 1.00 87.50 267 LEU A N 1
ATOM 2195 C CA . LEU A 1 267 ? -18.387 -29.029 -27.540 1.00 87.50 267 LEU A CA 1
ATOM 2196 C C . LEU A 1 267 ? -18.071 -30.213 -28.458 1.00 87.50 267 LEU A C 1
ATOM 2198 O O . LEU A 1 267 ? -18.982 -30.748 -29.081 1.00 87.50 267 LEU A O 1
ATOM 2202 N N . ASP A 1 268 ? -16.822 -30.678 -28.480 1.00 88.31 268 ASP A N 1
ATOM 2203 C CA . ASP A 1 268 ? -16.400 -31.853 -29.244 1.00 88.31 268 ASP A CA 1
ATOM 2204 C C . ASP A 1 268 ? -17.176 -33.102 -28.782 1.00 88.31 268 ASP A C 1
ATOM 2206 O O . ASP A 1 268 ? -17.664 -33.876 -29.610 1.00 88.31 268 ASP A O 1
ATOM 2210 N N . LYS A 1 269 ? -17.392 -33.256 -27.465 1.00 93.06 269 LYS A N 1
ATOM 2211 C CA . LYS A 1 269 ? -18.252 -34.312 -26.905 1.00 93.06 269 LYS A CA 1
ATOM 2212 C C . LYS A 1 269 ? -19.707 -34.179 -27.366 1.00 93.06 269 LYS A C 1
ATOM 2214 O O . LYS A 1 269 ? -20.284 -35.157 -27.830 1.00 93.06 269 LYS A O 1
ATOM 2219 N N . PHE A 1 270 ? -20.287 -32.982 -27.285 1.00 87.38 270 PHE A N 1
ATOM 2220 C CA . PHE A 1 270 ? -21.653 -32.722 -27.746 1.00 87.38 270 PHE A CA 1
ATOM 2221 C C . PHE A 1 270 ? -21.826 -33.022 -29.243 1.00 87.38 270 PHE A C 1
ATOM 2223 O O . PHE A 1 270 ? -22.798 -33.663 -29.637 1.00 87.38 270 PHE A O 1
ATOM 2230 N N . ILE A 1 271 ? -20.862 -32.621 -30.077 1.00 85.31 271 ILE A N 1
ATOM 2231 C CA . ILE A 1 271 ? -20.848 -32.923 -31.513 1.00 85.31 271 ILE A CA 1
ATOM 2232 C C . ILE A 1 271 ? -20.756 -34.435 -31.744 1.00 85.31 271 ILE A C 1
ATOM 2234 O O . ILE A 1 271 ? -21.457 -34.963 -32.609 1.00 85.31 271 ILE A O 1
ATOM 2238 N N . ALA A 1 272 ? -19.920 -35.148 -30.986 1.00 87.25 272 ALA A N 1
ATOM 2239 C CA . ALA A 1 272 ? -19.818 -36.602 -31.075 1.00 87.25 272 ALA A CA 1
ATOM 2240 C C . ALA A 1 272 ? -21.139 -37.297 -30.693 1.00 87.25 272 ALA A C 1
ATOM 2242 O O . ALA A 1 272 ? -21.578 -38.203 -31.406 1.00 87.25 272 ALA A O 1
ATOM 2243 N N . ASP A 1 273 ? -21.804 -36.839 -29.631 1.00 86.44 273 ASP A N 1
ATOM 2244 C CA . ASP A 1 273 ? -23.102 -37.358 -29.189 1.00 86.44 273 ASP A CA 1
ATOM 2245 C C . ASP A 1 273 ? -24.207 -37.061 -30.222 1.00 86.44 273 ASP A C 1
ATOM 2247 O O . ASP A 1 273 ? -24.986 -37.951 -30.566 1.00 86.44 273 ASP A O 1
ATOM 2251 N N . LEU A 1 274 ? -24.231 -35.857 -30.809 1.00 82.81 274 LEU A N 1
ATOM 2252 C CA . LEU A 1 274 ? -25.131 -35.518 -31.919 1.00 82.81 274 LEU A CA 1
ATOM 2253 C C . LEU A 1 274 ? -24.882 -36.381 -33.159 1.00 82.81 274 LEU A C 1
ATOM 2255 O O . LEU A 1 274 ? -25.838 -36.817 -33.795 1.00 82.81 274 LEU A O 1
ATOM 2259 N N . LYS A 1 275 ? -23.625 -36.660 -33.516 1.00 82.88 275 LYS A N 1
ATOM 2260 C CA . LYS A 1 275 ? -23.314 -37.561 -34.638 1.00 82.88 275 LYS A CA 1
ATOM 2261 C C . LYS A 1 275 ? -23.789 -38.985 -34.350 1.00 82.88 275 LYS A C 1
ATOM 2263 O O . LYS A 1 275 ? -24.326 -39.630 -35.242 1.00 82.88 275 LYS A O 1
ATOM 2268 N N . ARG A 1 276 ? -23.646 -39.454 -33.106 1.00 84.44 276 ARG A N 1
ATOM 2269 C CA . ARG A 1 276 ? -24.067 -40.797 -32.683 1.00 84.44 276 ARG A CA 1
ATOM 2270 C C . ARG A 1 276 ? -25.591 -40.957 -32.619 1.00 84.44 276 ARG A C 1
ATOM 2272 O O . ARG A 1 276 ? -26.088 -42.022 -32.968 1.00 84.44 276 ARG A O 1
ATOM 2279 N N . HIS A 1 277 ? -26.318 -39.936 -32.164 1.00 82.25 277 HIS A N 1
ATOM 2280 C CA . HIS A 1 277 ? -27.749 -40.044 -31.840 1.00 82.25 277 HIS A CA 1
ATOM 2281 C C . HIS A 1 277 ? -28.675 -39.201 -32.733 1.00 82.25 277 HIS A C 1
ATOM 2283 O O . HIS A 1 277 ? -29.836 -39.552 -32.924 1.00 82.25 277 HIS A O 1
ATOM 2289 N N . GLY A 1 278 ? -28.188 -38.088 -33.279 1.00 63.41 278 GLY A N 1
ATOM 2290 C CA . GLY A 1 278 ? -28.983 -37.068 -33.969 1.00 63.41 278 GLY A CA 1
ATOM 2291 C C . GLY A 1 278 ? -29.066 -37.211 -35.491 1.00 63.41 278 GLY A C 1
ATOM 2292 O O . GLY A 1 278 ? -30.025 -36.703 -36.073 1.00 63.41 278 GLY A O 1
ATOM 2293 N N . GLN A 1 279 ? -28.141 -37.931 -36.145 1.00 60.38 279 GLN A N 1
ATOM 2294 C CA . GLN A 1 279 ? -28.193 -38.144 -37.605 1.00 60.38 279 GLN A CA 1
ATOM 2295 C C . GLN A 1 279 ? -29.472 -38.863 -38.068 1.00 60.38 279 GLN A C 1
ATOM 2297 O O . GLN A 1 279 ? -29.902 -38.658 -39.197 1.00 60.38 279 GLN A O 1
ATOM 2302 N N . ALA A 1 280 ? -30.118 -39.642 -37.196 1.00 57.44 280 ALA A N 1
ATOM 2303 C CA . ALA A 1 280 ? -31.386 -40.303 -37.504 1.00 57.44 280 ALA A CA 1
ATOM 2304 C C . ALA A 1 280 ? -32.637 -39.445 -37.213 1.00 57.44 280 ALA A C 1
ATOM 2306 O O . ALA A 1 280 ? -33.717 -39.794 -37.677 1.00 57.44 280 ALA A O 1
ATOM 2307 N N . LEU A 1 281 ? -32.525 -38.352 -36.443 1.00 55.34 281 LEU A N 1
ATOM 2308 C CA . LEU A 1 281 ? -33.686 -37.667 -35.846 1.00 55.34 281 LEU A CA 1
ATOM 2309 C C . LEU A 1 281 ? -33.852 -36.193 -36.234 1.00 55.34 281 LEU A C 1
ATOM 2311 O O . LEU A 1 281 ? -34.980 -35.713 -36.228 1.00 55.34 281 LEU A O 1
ATOM 2315 N N . LEU A 1 282 ? -32.775 -35.461 -36.543 1.00 60.41 282 LEU A N 1
ATOM 2316 C CA . LEU A 1 282 ? -32.844 -33.990 -36.618 1.00 60.41 282 LEU A CA 1
ATOM 2317 C C . LEU A 1 282 ? -32.519 -33.377 -37.986 1.00 60.41 282 LEU A C 1
ATOM 2319 O O . LEU A 1 282 ? -32.654 -32.167 -38.127 1.00 60.41 282 LEU A O 1
ATOM 2323 N N . GLY A 1 283 ? -32.097 -34.161 -38.987 1.00 63.75 283 GLY A N 1
ATOM 2324 C CA . GLY A 1 283 ? -31.841 -33.642 -40.342 1.00 63.75 283 GLY A CA 1
ATOM 2325 C C . GLY A 1 283 ? -30.867 -32.454 -40.397 1.00 63.75 283 GLY A C 1
ATOM 2326 O O . GLY A 1 283 ? -30.963 -31.629 -41.298 1.00 63.75 283 GLY A O 1
ATOM 2327 N N . ILE A 1 284 ? -29.966 -32.322 -39.415 1.00 62.53 284 ILE A N 1
ATOM 2328 C CA . ILE A 1 284 ? -29.052 -31.179 -39.322 1.00 62.53 284 ILE A CA 1
ATOM 2329 C C . ILE A 1 284 ? -27.966 -31.354 -40.384 1.00 62.53 284 ILE A C 1
ATOM 2331 O O . ILE A 1 284 ? -26.999 -32.098 -40.196 1.00 62.53 284 ILE A O 1
ATOM 2335 N N . GLU A 1 285 ? -28.132 -30.662 -41.508 1.00 59.91 285 GLU A N 1
ATOM 2336 C CA . GLU A 1 285 ? -27.113 -30.537 -42.541 1.00 59.91 285 GLU A CA 1
ATOM 2337 C C . GLU A 1 285 ? -25.953 -29.679 -42.013 1.00 59.91 285 GLU A C 1
ATOM 2339 O O . GLU A 1 285 ? -25.990 -28.457 -41.981 1.00 59.91 285 GLU A O 1
ATOM 2344 N N . SER A 1 286 ? -24.902 -30.376 -41.584 1.00 62.56 286 SER A N 1
ATOM 2345 C CA . SER A 1 286 ? -23.526 -29.903 -41.418 1.00 62.56 286 SER A CA 1
ATOM 2346 C C . SER A 1 286 ? -23.255 -28.728 -40.461 1.00 62.56 286 SER A C 1
ATOM 2348 O O . SER A 1 286 ? -23.241 -27.558 -40.838 1.00 62.56 286 SER A O 1
ATOM 2350 N N . LEU A 1 287 ? -22.809 -29.061 -39.244 1.00 63.94 287 LEU A N 1
ATOM 2351 C CA . LEU A 1 287 ? -22.182 -28.122 -38.294 1.00 63.94 287 LEU A CA 1
ATOM 2352 C C . LEU A 1 287 ? -20.840 -27.530 -38.787 1.00 63.94 287 LEU A C 1
ATOM 2354 O O . LEU A 1 287 ? -20.283 -26.658 -38.125 1.00 63.94 287 LEU A O 1
ATOM 2358 N N . THR A 1 288 ? -20.342 -27.930 -39.964 1.00 66.06 288 THR A N 1
ATOM 2359 C CA . THR A 1 288 ? -19.032 -27.505 -40.498 1.00 66.06 288 THR A CA 1
ATOM 2360 C C . THR A 1 288 ? -18.961 -26.044 -40.946 1.00 66.06 288 THR A C 1
ATOM 2362 O O . THR A 1 288 ? -17.940 -25.603 -41.476 1.00 66.06 288 THR A O 1
ATOM 2365 N N . GLN A 1 289 ? -20.056 -25.292 -40.820 1.00 72.88 289 GLN A N 1
ATOM 2366 C CA . GLN A 1 289 ? -20.123 -23.889 -41.232 1.00 72.88 289 GLN A CA 1
ATOM 2367 C C . GLN A 1 289 ? -19.718 -22.912 -40.118 1.00 72.88 289 GLN A C 1
ATOM 2369 O O . GLN A 1 289 ? -19.489 -21.734 -40.396 1.00 72.88 289 GLN A O 1
ATOM 2374 N N . TYR A 1 290 ? -19.593 -23.375 -38.872 1.00 75.06 290 TYR A N 1
ATOM 2375 C CA . TYR A 1 290 ? -19.299 -22.503 -37.739 1.00 75.06 290 TYR A CA 1
ATOM 2376 C C . TYR A 1 290 ? -17.790 -22.382 -37.491 1.00 75.06 290 TYR A C 1
ATOM 2378 O O . TYR A 1 290 ? -17.076 -23.375 -37.345 1.00 75.06 290 TYR A O 1
ATOM 2386 N N . ASN A 1 291 ? -17.312 -21.138 -37.416 1.00 83.50 291 ASN A N 1
ATOM 2387 C CA . ASN A 1 291 ? -15.952 -20.804 -37.001 1.00 83.50 291 ASN A CA 1
ATOM 2388 C C . ASN A 1 291 ? -15.994 -20.275 -35.569 1.00 83.50 291 ASN A C 1
ATOM 2390 O O . ASN A 1 291 ? -16.692 -19.298 -35.299 1.00 83.50 291 ASN A O 1
ATOM 2394 N N . LEU A 1 292 ? -15.224 -20.879 -34.670 1.00 82.31 292 LEU A N 1
ATOM 2395 C CA . LEU A 1 292 ? -15.059 -20.378 -33.313 1.00 82.31 292 LEU A CA 1
ATOM 2396 C C . LEU A 1 292 ? -13.731 -19.639 -33.169 1.00 82.31 292 LEU A C 1
ATOM 2398 O O . LEU A 1 292 ? -12.704 -20.165 -33.604 1.00 82.31 292 LEU A O 1
ATOM 2402 N N . PRO A 1 293 ? -13.719 -18.447 -32.553 1.00 81.69 293 PRO A N 1
ATOM 2403 C CA . PRO A 1 293 ? -12.474 -17.774 -32.228 1.00 81.69 293 PRO A CA 1
ATOM 2404 C C . PRO A 1 293 ? -11.698 -18.586 -31.184 1.00 81.69 293 PRO A C 1
ATOM 2406 O O . PRO A 1 293 ? -12.262 -19.038 -30.188 1.00 81.69 293 PRO A O 1
ATOM 2409 N N . VAL A 1 294 ? -10.399 -18.755 -31.414 1.00 85.00 294 VAL A N 1
ATOM 2410 C CA . VAL A 1 294 ? -9.443 -19.404 -30.510 1.00 85.00 294 VAL A CA 1
ATOM 2411 C C . VAL A 1 294 ? -8.422 -18.367 -30.079 1.00 85.00 294 VAL A C 1
ATOM 2413 O O . VAL A 1 294 ? -7.809 -17.730 -30.932 1.00 85.00 294 VAL A O 1
ATOM 2416 N N . VAL A 1 295 ? -8.247 -18.189 -28.774 1.00 85.19 295 VAL A N 1
ATOM 2417 C CA . VAL A 1 295 ? -7.239 -17.292 -28.212 1.00 85.19 295 VAL A CA 1
ATOM 2418 C C . VAL A 1 295 ? -6.007 -18.127 -27.879 1.00 85.19 295 VAL A C 1
ATOM 2420 O O . VAL A 1 295 ? -6.103 -19.140 -27.197 1.00 85.19 295 VAL A O 1
ATOM 2423 N N . SER A 1 296 ? -4.844 -17.709 -28.365 1.00 84.25 296 SER A N 1
ATOM 2424 C CA . SER A 1 296 ? -3.564 -18.366 -28.095 1.00 84.25 296 SER A CA 1
ATOM 2425 C C . SER A 1 296 ? -2.455 -17.348 -27.865 1.00 84.25 296 SER A C 1
ATOM 2427 O O . SER A 1 296 ? -2.513 -16.223 -28.368 1.00 84.25 296 SER A O 1
ATOM 2429 N N . VAL A 1 297 ? -1.414 -17.751 -27.142 1.00 81.19 297 VAL A N 1
ATOM 2430 C CA . VAL A 1 297 ? -0.179 -16.974 -26.978 1.00 81.19 297 VAL A CA 1
ATOM 2431 C C . VAL A 1 297 ? 0.891 -17.586 -27.870 1.00 81.19 297 VAL A C 1
ATOM 2433 O O . VAL A 1 297 ? 1.091 -18.796 -27.841 1.00 81.19 297 VAL A O 1
ATOM 2436 N N . ASN A 1 298 ? 1.534 -16.770 -28.705 1.00 82.81 298 ASN A N 1
ATOM 2437 C CA . ASN A 1 298 ? 2.631 -17.240 -29.554 1.00 82.81 298 ASN A CA 1
ATOM 2438 C C . ASN A 1 298 ? 3.980 -17.224 -28.812 1.00 82.81 298 ASN A C 1
ATOM 2440 O O . ASN A 1 298 ? 4.096 -16.646 -27.734 1.00 82.81 298 ASN A O 1
ATOM 2444 N N . ASP A 1 299 ? 5.030 -17.751 -29.448 1.00 77.19 299 ASP A N 1
ATOM 2445 C CA . ASP A 1 299 ? 6.402 -17.814 -28.907 1.00 77.19 299 ASP A CA 1
ATOM 2446 C C . ASP A 1 299 ? 7.025 -16.441 -28.568 1.00 77.19 299 ASP A C 1
ATOM 2448 O O . ASP A 1 299 ? 8.116 -16.362 -28.010 1.00 77.19 299 ASP A O 1
ATOM 2452 N N . LYS A 1 300 ? 6.360 -15.338 -28.935 1.00 76.12 300 LYS A N 1
ATOM 2453 C CA . LYS A 1 300 ? 6.763 -13.957 -28.630 1.00 76.12 300 LYS A CA 1
ATOM 2454 C C . LYS A 1 300 ? 5.906 -13.321 -27.528 1.00 76.12 300 LYS A C 1
ATOM 2456 O O . LYS A 1 300 ? 5.898 -12.096 -27.415 1.00 76.12 300 LYS A O 1
ATOM 2461 N N . ASN A 1 301 ? 5.147 -14.109 -26.765 1.00 70.19 301 ASN A N 1
ATOM 2462 C CA . ASN A 1 301 ? 4.193 -13.635 -25.755 1.00 70.19 301 ASN A CA 1
ATOM 2463 C C . ASN A 1 301 ? 3.141 -12.646 -26.299 1.00 70.19 301 ASN A C 1
ATOM 2465 O O . ASN A 1 301 ? 2.675 -11.750 -25.589 1.00 70.19 301 ASN A O 1
ATOM 2469 N N . GLN A 1 302 ? 2.750 -12.790 -27.569 1.00 79.00 302 GLN A N 1
ATOM 2470 C CA . GLN A 1 302 ? 1.689 -11.985 -28.175 1.00 79.00 302 GLN A CA 1
ATOM 2471 C C . GLN A 1 302 ? 0.376 -12.764 -28.202 1.00 79.00 302 GLN A C 1
ATOM 2473 O O . GLN A 1 302 ? 0.338 -13.929 -28.605 1.00 79.00 302 GLN A O 1
ATOM 2478 N N . ILE A 1 303 ? -0.710 -12.086 -27.825 1.00 80.62 303 ILE A N 1
ATOM 2479 C CA . ILE A 1 303 ? -2.067 -12.620 -27.938 1.00 80.62 303 ILE A CA 1
ATOM 2480 C C . ILE A 1 303 ? -2.433 -12.694 -29.418 1.00 80.62 303 ILE A C 1
ATOM 2482 O O . ILE A 1 303 ? -2.377 -11.704 -30.148 1.00 80.62 303 ILE A O 1
ATOM 2486 N N . THR A 1 304 ? -2.833 -13.880 -29.851 1.00 86.88 304 THR A N 1
ATOM 2487 C CA . THR A 1 304 ? -3.297 -14.165 -31.205 1.00 86.88 304 THR A CA 1
ATOM 2488 C C . THR A 1 304 ? -4.709 -14.723 -31.130 1.00 86.88 304 THR A C 1
ATOM 2490 O O . THR A 1 304 ? -5.014 -15.547 -30.272 1.00 86.88 304 THR A O 1
ATOM 2493 N N . ILE A 1 305 ? -5.584 -14.248 -32.016 1.00 88.75 305 ILE A N 1
ATOM 2494 C CA . ILE A 1 305 ? -6.945 -14.766 -32.153 1.00 88.75 305 ILE A CA 1
ATOM 2495 C C . ILE A 1 305 ? -7.019 -15.454 -33.509 1.00 88.75 305 ILE A C 1
ATOM 2497 O O . ILE A 1 305 ? -6.922 -14.807 -34.552 1.00 88.75 305 ILE A O 1
ATOM 2501 N N . THR A 1 306 ? -7.146 -16.774 -33.493 1.00 91.06 306 THR A N 1
ATOM 2502 C CA . THR A 1 306 ? -7.328 -17.602 -34.688 1.00 91.06 306 THR A CA 1
ATOM 2503 C C . THR A 1 306 ? -8.764 -18.115 -34.753 1.00 91.06 306 THR A C 1
ATOM 2505 O O . THR A 1 306 ? -9.585 -17.787 -33.901 1.00 91.06 306 THR A O 1
ATOM 2508 N N . THR A 1 307 ? -9.114 -18.873 -35.792 1.00 88.75 307 THR A N 1
ATOM 2509 C CA . THR A 1 307 ? -10.442 -19.490 -35.907 1.00 88.75 307 THR A CA 1
ATOM 2510 C C . THR A 1 307 ? -10.313 -21.001 -36.070 1.00 88.75 307 THR A C 1
ATOM 2512 O O . THR A 1 307 ? -9.528 -21.472 -36.891 1.00 88.75 307 THR A O 1
ATOM 2515 N N . LYS A 1 308 ? -11.084 -21.765 -35.288 1.00 83.75 308 LYS A N 1
ATOM 2516 C CA . LYS A 1 308 ? -11.239 -23.220 -35.420 1.00 83.75 308 LYS A CA 1
ATOM 2517 C C . LYS A 1 308 ? -12.587 -23.502 -36.077 1.00 83.75 308 LYS A C 1
ATOM 2519 O O . LYS A 1 308 ? -13.618 -23.040 -35.592 1.00 83.75 308 LYS A O 1
ATOM 2524 N N . LYS A 1 309 ? -12.570 -24.249 -37.182 1.00 84.00 309 LYS A N 1
ATOM 2525 C CA . LYS A 1 309 ? -13.788 -24.799 -37.792 1.00 84.00 309 LYS A CA 1
ATOM 2526 C C . LYS A 1 309 ? -14.299 -25.965 -36.949 1.00 84.00 309 LYS A C 1
ATOM 2528 O O . LYS A 1 309 ? -13.490 -26.796 -36.531 1.00 84.00 309 LYS A O 1
ATOM 2533 N N . LEU A 1 310 ? -15.605 -25.980 -36.697 1.00 73.94 310 LEU A N 1
ATOM 2534 C CA . LEU A 1 310 ? -16.318 -27.079 -36.039 1.00 73.94 310 LEU A CA 1
ATOM 2535 C C . LEU A 1 310 ? -16.613 -28.246 -36.987 1.00 73.94 310 LEU A C 1
ATOM 2537 O O . LEU A 1 310 ? -16.640 -28.026 -38.217 1.00 73.94 310 LEU A O 1
#

Organism: NCBI:txid1117104

Secondary structure (DSSP, 8-state):
-PPPTTSS--PPP------S---PPPHHHHHHHHHHHHHHHHHHHHHHHHHHHHHHHHHHHHHHHHHHHHHHHS--SSPPPTTS-HHHHHHHHHHHT-SSHHHHHHHHHHHHHHHHHHHHHHHHHHHHHHHHHHHHHHHHHHHHIIIIIGGGHHHHGGG-PPPHHHHHHHHHHHHHHHHHHHHHHHHHHHTT-HHHHHHHHHHTTTSPPHHHHHHHHHHHHHHHHHHHHHHHS--HHHHHHHHHHHHHHHHHHHHHHHHHHHHHHHHHHHHHHHHHHTTTTS----GGGPEEEEEEE-TTS-EEEEEEE-

pLDDT: mean 84.97, std 15.68, range [33.19, 98.31]

Sequence (310 aa):
MPKSKLEQKLKPAPQAVVTDNFESPAKDDNQNQITTLQQQIAELESRIATLKNEIAECDRTIREGEEAIALLESPPKWGIPSGKFDLFDQMQEALVNARDEQERTRKLEAMRVSLQRGRLMLQDKQVQLLSVESELQDLCEELDWQQNYLPYLNEYQNAYTLPKEQQYKINQISGYVCDLSRRLGEMKQIAQDSELIKKWEKKNYMSPSFKHAYEEIQAGVARREEELEKFKTVDQKHFRQFIRARRDIEASLQALIVQQENYFAKLDKFIADLKRHGQALLGIESLTQYNLPVVSVNDKNQITITTKKL